Protein AF-0000000075337865 (afdb_homodimer)

Radius of gyration: 18.95 Å; Cα contacts (8 Å, |Δi|>4): 611; chains: 2; bounding box: 33×53×40 Å

Solvent-accessible surface area (backbone atoms only — not comparable to full-atom values): 12950 Å² total; per-residue (Å²): 101,78,70,32,35,34,73,47,79,78,60,43,57,44,81,44,87,61,13,30,26,43,77,82,44,80,41,76,44,15,37,32,34,49,66,38,37,38,28,42,37,63,44,66,43,55,91,60,66,47,58,76,79,52,47,67,56,71,28,39,35,77,64,37,57,32,36,32,32,10,42,4,63,47,65,59,87,77,52,68,68,49,52,51,50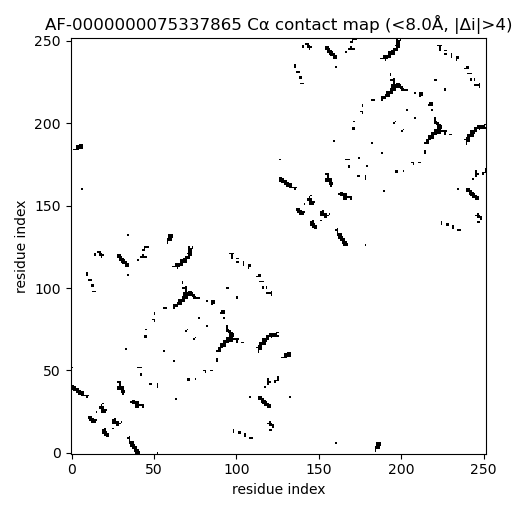,44,46,71,54,62,25,44,80,45,69,32,26,15,66,59,27,36,48,51,48,37,54,45,44,72,72,69,47,54,38,29,34,42,34,27,24,47,76,31,67,123,104,75,70,34,36,33,74,47,80,79,59,43,57,42,81,44,84,61,12,28,26,43,78,82,43,80,40,76,44,14,36,32,35,49,67,38,35,38,28,43,36,64,43,67,41,57,91,62,65,47,58,77,80,53,49,66,56,72,29,38,33,78,64,35,56,32,36,32,33,9,43,4,62,47,65,57,86,76,54,67,68,48,52,50,50,43,46,71,54,63,25,44,80,45,71,32,26,16,68,58,28,36,50,51,48,36,54,44,44,72,73,67,47,55,37,28,34,42,33,26,23,47,75,30,68,123

pLDDT: mean 92.92, std 7.3, range [50.5, 98.5]

Nearest PDB structures (foldseek):
  3cpk-assembly1_A  TM=8.724E-01  e=4.592E-10  Bordetella parapertussis 12822
  2k2e-assembly1_A  TM=7.871E-01  e=6.266E-09  Bordetella pertussis Tohama I
  2fi9-assembly1_A  TM=9.089E-01  e=1.167E-06  Bartonella henselae str. Houston-1
  2fvt-assembly1_A  TM=8.401E-01  e=2.224E-07  Rhodopseudomonas palustris
  2gm2-assembly1_A  TM=7.637E-01  e=1.253E-07  Xanthomonas campestris pv. campestris str. ATCC 33913

Secondary structure (DSSP, 8-state):
----EEE-SS--EEE-SSEEEETTEEEESEEEEETTEEEEE--SSGGG--GGGGGGGGTEESPPSEEEEE-SSS--PPPHHHHHHHHHHT-EEEEE-HHHHHHHHHHHHHTT--EEEEE--TT---/----EEE-SS--EEE-SSEEEETTEEEESEEEEETTEEEEE--SSGGG--GGGGGGGGTEESPPSEEEEE-SSS--PPPHHHHHHHHHHT-EEEEE-HHHHHHHHHHHHHTT--EEEEE--TT---

InterPro domains:
  IPR007523 NDUFAF3/Mth938 domain-containing protein [PF04430] (16-120)
  IPR007523 NDUFAF3/Mth938 domain-containing protein [PTHR21192] (14-124)
  IPR034095 NADH dehydrogenase [ubiquinone] 1 alpha subcomplex assembly factor 3 [cd05125] (17-123)
  IPR036748 MTH938-like superfamily [G3DSA:3.40.1230.10] (13-122)
  IPR036748 MTH938-like superfamily [SSF64076] (16-122)

Structure (mmCIF, N/CA/C/O backbone):
data_AF-0000000075337865-model_v1
#
loop_
_entity.id
_entity.type
_entity.pdbx_description
1 polymer 'NADH dehydrogenase'
#
loop_
_atom_site.group_PDB
_atom_site.id
_atom_site.type_symbol
_atom_site.label_atom_id
_atom_site.label_alt_id
_atom_site.label_comp_id
_atom_site.label_asym_id
_atom_site.label_entity_id
_atom_site.label_seq_id
_atom_site.pdbx_PDB_ins_code
_atom_site.Cartn_x
_atom_site.Cartn_y
_atom_site.Cartn_z
_atom_site.occupancy
_atom_site.B_iso_or_equiv
_atom_site.auth_seq_id
_atom_site.auth_comp_id
_atom_site.auth_asym_id
_atom_site.auth_atom_id
_atom_site.pdbx_PDB_model_num
ATOM 1 N N . MET A 1 1 ? -5.012 -2.439 -12.453 1 65.12 1 MET A N 1
ATOM 2 C CA . MET A 1 1 ? -5.422 -1.195 -11.812 1 65.12 1 MET A CA 1
ATOM 3 C C . MET A 1 1 ? -5.898 -1.453 -10.383 1 65.12 1 MET A C 1
ATOM 5 O O . MET A 1 1 ? -6.59 -2.439 -10.125 1 65.12 1 MET A O 1
ATOM 9 N N . ILE A 1 2 ? -5.223 -0.899 -9.391 1 75.5 2 ILE A N 1
ATOM 10 C CA . ILE A 1 2 ? -5.543 -1.156 -7.992 1 75.5 2 ILE A CA 1
ATOM 11 C C . ILE A 1 2 ? -6.828 -0.424 -7.617 1 75.5 2 ILE A C 1
ATOM 13 O O . ILE A 1 2 ? -6.953 0.783 -7.84 1 75.5 2 ILE A O 1
ATOM 17 N N . LYS A 1 3 ? -7.816 -1.218 -7.227 1 84.56 3 LYS A N 1
ATOM 18 C CA . LYS A 1 3 ? -9.109 -0.624 -6.895 1 84.56 3 LYS A CA 1
ATOM 19 C C . LYS A 1 3 ? -9.266 -0.474 -5.383 1 84.56 3 LYS A C 1
ATOM 21 O O . LYS A 1 3 ? -10.125 0.28 -4.918 1 84.56 3 LYS A O 1
ATOM 26 N N . SER A 1 4 ? -8.492 -1.199 -4.73 1 89.69 4 SER A N 1
ATOM 27 C CA . SER A 1 4 ? -8.609 -1.123 -3.279 1 89.69 4 SER A CA 1
ATOM 28 C C . SE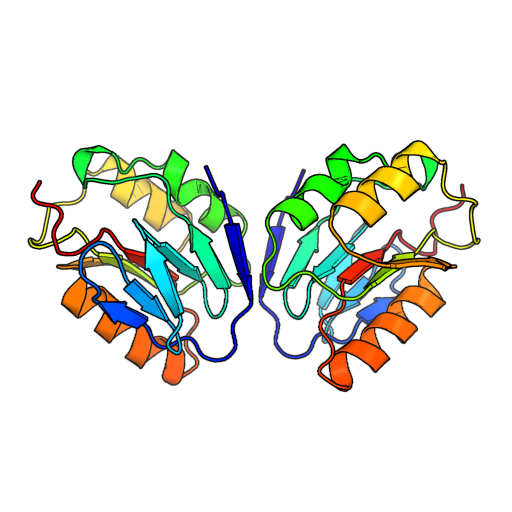R A 1 4 ? -7.305 -1.539 -2.6 1 89.69 4 SER A C 1
ATOM 30 O O . SER A 1 4 ? -6.543 -2.342 -3.145 1 89.69 4 SER A O 1
ATOM 32 N N . ILE A 1 5 ? -7.098 -0.915 -1.479 1 88.38 5 ILE A N 1
ATOM 33 C CA . ILE A 1 5 ? -5.965 -1.216 -0.607 1 88.38 5 ILE A CA 1
ATOM 34 C C . ILE A 1 5 ? -6.465 -1.499 0.808 1 88.38 5 ILE A C 1
ATOM 36 O O . ILE A 1 5 ? -7.102 -0.645 1.431 1 88.38 5 ILE A O 1
ATOM 40 N N . SER A 1 6 ? -6.176 -2.666 1.226 1 89.38 6 SER A N 1
ATOM 41 C CA . SER A 1 6 ? -6.648 -3.045 2.553 1 89.38 6 SER A CA 1
ATOM 42 C C . SER A 1 6 ? -5.484 -3.297 3.504 1 89.38 6 SER A C 1
ATOM 44 O O . SER A 1 6 ? -4.598 -4.098 3.209 1 89.38 6 SER A O 1
ATOM 46 N N . LEU A 1 7 ? -5.539 -2.555 4.527 1 84.75 7 LEU A N 1
ATOM 47 C CA . LEU A 1 7 ? -4.57 -2.752 5.602 1 84.75 7 LEU A CA 1
ATOM 48 C C . LEU A 1 7 ? -5.035 -3.84 6.562 1 84.75 7 LEU A C 1
ATOM 50 O O . LEU A 1 7 ? -6.148 -3.773 7.09 1 84.75 7 LEU A O 1
ATOM 54 N N . THR A 1 8 ? -4.238 -4.867 6.676 1 82 8 THR A N 1
ATOM 55 C CA . THR A 1 8 ? -4.605 -5.984 7.539 1 82 8 THR A CA 1
ATOM 56 C C . THR A 1 8 ? -3.447 -6.355 8.461 1 82 8 THR A C 1
ATOM 58 O O . THR A 1 8 ? -2.303 -5.961 8.227 1 82 8 THR A O 1
ATOM 61 N N . MET A 1 9 ? -3.84 -6.898 9.562 1 77.81 9 MET A N 1
ATOM 62 C CA . MET A 1 9 ? -2.84 -7.449 10.477 1 77.81 9 MET A CA 1
ATOM 63 C C . MET A 1 9 ? -2.768 -8.969 10.344 1 77.81 9 MET A C 1
ATOM 65 O O . MET A 1 9 ? -3.764 -9.664 10.562 1 77.81 9 MET A O 1
ATOM 69 N N . SER A 1 10 ? -1.688 -9.508 9.891 1 83.31 10 SER A N 1
ATOM 70 C CA . SER A 1 10 ? -1.471 -10.945 9.781 1 83.31 10 SER A CA 1
ATOM 71 C C . SER A 1 10 ? -2.537 -11.602 8.914 1 83.31 10 SER A C 1
ATOM 73 O O . SER A 1 10 ? -3.312 -12.438 9.391 1 83.31 10 SER A O 1
ATOM 75 N N . PRO A 1 11 ? -2.586 -11.219 7.664 1 91.62 11 PRO A N 1
ATOM 76 C CA . PRO A 1 11 ? -3.648 -11.75 6.809 1 91.62 11 PRO A CA 1
ATOM 77 C C . PRO A 1 11 ? -3.562 -13.266 6.641 1 91.62 11 PRO A C 1
ATOM 79 O O . PRO A 1 11 ? -2.471 -13.812 6.445 1 91.62 11 PRO A O 1
ATOM 82 N N . ARG A 1 12 ? -4.734 -13.93 6.809 1 94.25 12 ARG A N 1
ATOM 83 C CA . ARG A 1 12 ? -4.91 -15.336 6.473 1 94.25 12 ARG A CA 1
ATOM 84 C C . ARG A 1 12 ? -5.836 -15.5 5.273 1 94.25 12 ARG A C 1
ATOM 86 O O . ARG A 1 12 ? -7.02 -15.164 5.344 1 94.25 12 ARG A O 1
ATOM 93 N N . ILE A 1 13 ? -5.27 -16.047 4.234 1 96.44 13 ILE A N 1
ATOM 94 C CA . ILE A 1 13 ? -5.996 -16.094 2.971 1 96.44 13 ILE A CA 1
ATOM 95 C C . ILE A 1 13 ? -6.539 -17.5 2.742 1 96.44 13 ILE A C 1
ATOM 97 O O . ILE A 1 13 ? -5.82 -18.484 2.928 1 96.44 13 ILE A O 1
ATOM 101 N N . SER A 1 14 ? -7.766 -17.594 2.463 1 95.12 14 SER A N 1
ATOM 102 C CA . SER A 1 14 ? -8.406 -18.828 2.037 1 95.12 14 SER A CA 1
ATOM 103 C C . SER A 1 14 ? -9.25 -18.609 0.787 1 95.12 14 SER A C 1
ATOM 105 O O . SER A 1 14 ? -9.43 -17.469 0.341 1 95.12 14 SER A O 1
ATOM 107 N N . PHE A 1 15 ? -9.672 -19.688 0.245 1 91.88 15 PHE A N 1
ATOM 108 C CA . PHE A 1 15 ? -10.391 -19.625 -1.022 1 91.88 15 PHE A CA 1
ATOM 109 C C . PHE A 1 15 ? -11.883 -19.422 -0.79 1 91.88 15 PHE A C 1
ATOM 111 O O . PHE A 1 15 ? -12.445 -19.938 0.18 1 91.88 15 PHE A O 1
ATOM 118 N N . ALA A 1 16 ? -12.445 -18.672 -1.688 1 90.44 16 ALA A N 1
ATOM 119 C CA . ALA A 1 16 ? -13.891 -18.469 -1.768 1 90.44 16 ALA A CA 1
ATOM 120 C C . ALA A 1 16 ? -14.406 -18.766 -3.174 1 90.44 16 ALA A C 1
ATOM 122 O O . ALA A 1 16 ? -13.625 -19.094 -4.07 1 90.44 16 ALA A O 1
ATOM 123 N N . SER A 1 17 ? -15.664 -18.75 -3.385 1 84.62 17 SER A N 1
ATOM 124 C CA . SER A 1 17 ? -16.297 -19.141 -4.641 1 84.62 17 SER A CA 1
ATOM 125 C C . SER A 1 17 ? -15.766 -18.312 -5.805 1 84.62 17 SER A C 1
ATOM 127 O O . SER A 1 17 ? -15.484 -18.844 -6.879 1 84.62 17 SER A O 1
ATOM 129 N N . LYS A 1 18 ? -15.609 -17.094 -5.656 1 89.75 18 LYS A N 1
ATOM 130 C CA . LYS A 1 18 ? -15.234 -16.219 -6.758 1 89.75 18 LYS A CA 1
ATOM 131 C C . LYS A 1 18 ? -14.008 -15.383 -6.398 1 89.75 18 LYS A C 1
ATOM 133 O O . LYS A 1 18 ? -13.742 -14.352 -7.02 1 89.75 18 LYS A O 1
ATOM 138 N N . GLY A 1 19 ? -13.344 -15.859 -5.367 1 95 19 GLY A N 1
ATOM 139 C CA . GLY A 1 19 ? -12.203 -15.102 -4.879 1 95 19 GLY A CA 1
ATOM 140 C C . GLY A 1 19 ? -11.578 -15.695 -3.631 1 95 19 GLY A C 1
ATOM 141 O O . GLY A 1 19 ? -11.25 -16.875 -3.602 1 95 19 GLY A O 1
ATOM 142 N N . PHE A 1 20 ? -11.422 -14.789 -2.648 1 96.31 20 PHE A N 1
ATOM 143 C CA . PHE A 1 20 ? -10.711 -15.219 -1.451 1 96.31 20 PHE A CA 1
ATOM 144 C C . PHE A 1 20 ? -11.375 -14.664 -0.198 1 96.31 20 PHE A C 1
ATOM 146 O O . PHE A 1 20 ? -12.102 -13.664 -0.262 1 96.31 20 PHE A O 1
ATOM 153 N N . THR A 1 21 ? -11.203 -15.375 0.858 1 95.44 21 THR A N 1
ATOM 154 C CA . THR A 1 21 ? -11.531 -14.867 2.186 1 95.44 21 THR A CA 1
ATOM 155 C C . THR A 1 21 ? -10.266 -14.523 2.961 1 95.44 21 THR A C 1
ATOM 157 O O . THR A 1 21 ? -9.336 -15.328 3.025 1 95.44 21 THR A O 1
ATOM 160 N N . VAL A 1 22 ? -10.219 -13.289 3.477 1 94.69 22 VAL A N 1
ATOM 161 C CA . VAL A 1 22 ? -9.086 -12.859 4.285 1 94.69 22 VAL A CA 1
ATOM 162 C C . VAL A 1 22 ? -9.578 -12.414 5.664 1 94.69 22 VAL A C 1
ATOM 164 O O . VAL A 1 22 ? -10.328 -11.445 5.781 1 94.69 22 VAL A O 1
ATOM 167 N N . ASN A 1 23 ? -9.117 -13.055 6.695 1 92.69 23 ASN A N 1
ATOM 168 C CA . ASN A 1 23 ? -9.562 -12.781 8.055 1 92.69 23 ASN A CA 1
ATOM 169 C C . ASN A 1 23 ? -11.086 -12.734 8.141 1 92.69 23 ASN A C 1
ATOM 171 O O . ASN A 1 23 ? -11.648 -11.828 8.766 1 92.69 23 ASN A O 1
ATOM 175 N N . GLY A 1 24 ? -11.664 -13.516 7.348 1 89.69 24 GLY A N 1
ATOM 176 C CA . GLY A 1 24 ? -13.117 -13.648 7.398 1 89.69 24 GLY A CA 1
ATOM 177 C C . GLY A 1 24 ? -13.828 -12.719 6.438 1 89.69 24 GLY A C 1
ATOM 178 O O . GLY A 1 24 ? -15.055 -12.789 6.289 1 89.69 24 GLY A O 1
ATOM 179 N N . VAL A 1 25 ? -13.203 -11.844 5.785 1 90.81 25 VAL A N 1
ATOM 180 C CA . VAL A 1 25 ? -13.789 -10.906 4.828 1 90.81 25 VAL A CA 1
ATOM 181 C C . VAL A 1 25 ? -13.617 -11.445 3.41 1 90.81 25 VAL A C 1
ATOM 183 O O . VAL A 1 25 ? -12.523 -11.852 3.02 1 90.81 25 VAL A O 1
ATOM 186 N N . GLN A 1 26 ? -14.672 -11.391 2.65 1 93.31 26 GLN A N 1
ATOM 187 C CA . GLN A 1 26 ? -14.633 -11.922 1.293 1 93.31 26 GLN A CA 1
ATOM 188 C C . GLN A 1 26 ? -14.148 -10.867 0.302 1 93.31 26 GLN A C 1
ATOM 190 O O . GLN A 1 26 ? -14.617 -9.727 0.324 1 93.31 26 GLN A O 1
ATOM 195 N N . TYR A 1 27 ? -13.219 -11.258 -0.504 1 92.75 27 TYR A N 1
ATOM 196 C CA . TYR A 1 27 ? -12.711 -10.438 -1.601 1 92.75 27 TYR A CA 1
ATOM 197 C C . TYR A 1 27 ? -12.945 -11.125 -2.943 1 92.75 27 TYR A C 1
ATOM 199 O O . TYR A 1 27 ? -12.438 -12.219 -3.186 1 92.75 27 TYR A O 1
ATOM 207 N N . GLU A 1 28 ? -13.664 -10.43 -3.699 1 93.06 28 GLU A N 1
ATOM 208 C CA . GLU A 1 28 ? -13.922 -11 -5.02 1 93.06 28 GLU A CA 1
ATOM 209 C C . GLU A 1 28 ? -12.797 -10.664 -5.996 1 93.06 28 GLU A C 1
ATOM 211 O O . GLU A 1 28 ? -12.281 -9.547 -5.988 1 93.06 28 GLU A O 1
ATOM 216 N N . GLY A 1 29 ? -12.5 -11.688 -6.801 1 94.81 29 GLY A N 1
ATOM 217 C CA . GLY A 1 29 ? -11.523 -11.461 -7.855 1 94.81 29 GLY A CA 1
ATOM 218 C C . GLY A 1 29 ? -10.102 -11.789 -7.434 1 94.81 29 GLY A C 1
ATOM 219 O O . GLY A 1 29 ? -9.891 -12.57 -6.504 1 94.81 29 GLY A O 1
ATOM 220 N N . SER A 1 30 ? -9.125 -11.305 -8.18 1 96.62 30 SER A N 1
ATOM 221 C CA . SER A 1 30 ? -7.719 -11.586 -7.941 1 96.62 30 SER A CA 1
ATOM 222 C C . SER A 1 30 ? -7.141 -10.672 -6.867 1 96.62 30 SER A C 1
ATOM 224 O O . SER A 1 30 ? -7.633 -9.562 -6.66 1 96.62 30 SER A O 1
ATOM 226 N N . LEU A 1 31 ? -6.074 -11.133 -6.223 1 96.5 31 LEU A N 1
ATOM 227 C CA . LEU A 1 31 ? -5.512 -10.391 -5.098 1 96.5 31 LEU A CA 1
ATOM 228 C C . LEU A 1 31 ? -3.992 -10.305 -5.207 1 96.5 31 LEU A C 1
ATOM 230 O O . LEU A 1 31 ? -3.338 -11.281 -5.598 1 96.5 31 LEU A O 1
ATOM 234 N N . LEU A 1 32 ? -3.498 -9.172 -4.879 1 96.5 32 LEU A N 1
ATOM 235 C CA . LEU A 1 32 ? -2.084 -9.031 -4.551 1 96.5 32 LEU A CA 1
ATOM 236 C C . LEU A 1 32 ? -1.884 -8.93 -3.043 1 96.5 32 LEU A C 1
ATOM 238 O O . LEU A 1 32 ? -2.617 -8.211 -2.361 1 96.5 32 LEU A O 1
ATOM 242 N N . CYS A 1 33 ? -0.945 -9.641 -2.572 1 95.5 33 CYS A N 1
ATOM 243 C CA . CYS A 1 33 ? -0.58 -9.602 -1.161 1 95.5 33 CYS A CA 1
ATOM 244 C C . CYS A 1 33 ? 0.887 -9.227 -0.986 1 95.5 33 CYS A C 1
ATOM 246 O O . CYS A 1 33 ? 1.768 -9.859 -1.572 1 95.5 33 CYS A O 1
ATOM 248 N N . ILE A 1 34 ? 1.111 -8.273 -0.216 1 92.5 34 ILE A N 1
ATOM 249 C CA . ILE A 1 34 ? 2.469 -7.836 0.099 1 92.5 34 ILE A CA 1
ATOM 250 C C . ILE A 1 34 ? 2.613 -7.648 1.608 1 92.5 34 ILE A C 1
ATOM 252 O O . ILE A 1 34 ? 2.189 -6.629 2.156 1 92.5 34 ILE A O 1
ATOM 256 N N . GLY A 1 35 ? 3.203 -8.617 2.229 1 88.25 35 GLY A N 1
ATOM 257 C CA . GLY A 1 35 ? 3.139 -8.594 3.682 1 88.25 35 GLY A CA 1
ATOM 258 C C . GLY A 1 35 ? 1.72 -8.562 4.215 1 88.25 35 GLY A C 1
ATOM 259 O O . GLY A 1 35 ? 0.94 -9.492 3.98 1 88.25 35 GLY A O 1
ATOM 260 N N . ASN A 1 36 ? 1.352 -7.395 4.824 1 85.19 36 ASN A N 1
ATOM 261 C CA . ASN A 1 36 ? 0.016 -7.297 5.398 1 85.19 36 ASN A CA 1
ATOM 262 C C . ASN A 1 36 ? -0.896 -6.41 4.559 1 85.19 36 ASN A C 1
ATOM 264 O O . ASN A 1 36 ? -1.992 -6.051 4.988 1 85.19 36 ASN A O 1
ATOM 268 N N . LEU A 1 37 ? -0.406 -6.145 3.412 1 89.06 37 LEU A N 1
ATOM 269 C CA . LEU A 1 37 ? -1.146 -5.312 2.469 1 89.06 37 LEU A CA 1
ATOM 270 C C . LEU A 1 37 ? -1.883 -6.172 1.448 1 89.06 37 LEU A C 1
ATOM 272 O O . LEU A 1 37 ? -1.303 -7.098 0.876 1 89.06 37 LEU A O 1
ATOM 276 N N . LEU A 1 38 ? -3.178 -5.871 1.324 1 93.19 38 LEU A N 1
ATOM 277 C CA . LEU A 1 38 ? -3.992 -6.547 0.321 1 93.19 38 LEU A CA 1
ATOM 278 C C . LEU A 1 38 ? -4.477 -5.562 -0.738 1 93.19 38 LEU A C 1
ATOM 280 O O . LEU A 1 38 ? -5.02 -4.508 -0.407 1 93.19 38 LEU A O 1
ATOM 284 N N . LEU A 1 39 ? -4.254 -5.914 -1.996 1 94 39 LEU A N 1
ATOM 285 C CA . LEU A 1 39 ? -4.699 -5.074 -3.102 1 94 39 LEU A CA 1
ATOM 286 C C . LEU A 1 39 ? -5.578 -5.863 -4.066 1 94 39 LEU A C 1
ATOM 288 O O . LEU A 1 39 ? -5.312 -7.039 -4.336 1 94 39 LEU A O 1
ATOM 292 N N . SER A 1 40 ? -6.582 -5.223 -4.48 1 95 40 SER A N 1
ATOM 293 C CA . SER A 1 40 ? -7.277 -5.809 -5.621 1 95 40 SER A CA 1
ATOM 294 C C . SER A 1 40 ? -6.367 -5.887 -6.844 1 95 40 SER A C 1
ATOM 296 O O . SER A 1 40 ? -5.586 -4.969 -7.098 1 95 40 SER A O 1
ATOM 298 N N . TRP A 1 41 ? -6.484 -6.961 -7.52 1 95.56 41 TRP A N 1
ATOM 299 C CA . TRP A 1 41 ? -5.617 -7.203 -8.672 1 95.56 41 TRP A CA 1
ATOM 300 C C . TRP A 1 41 ? -6.434 -7.328 -9.953 1 95.56 41 TRP A C 1
ATOM 302 O O . TRP A 1 41 ? -7.508 -7.934 -9.953 1 95.56 41 TRP A O 1
ATOM 312 N N . THR A 1 42 ? -5.977 -6.812 -11.047 1 94.31 42 THR A N 1
ATOM 313 C CA . THR A 1 42 ? -6.762 -6.605 -12.258 1 94.31 42 THR A CA 1
ATOM 314 C C . THR A 1 42 ? -6.898 -7.91 -13.039 1 94.31 42 THR A C 1
ATOM 316 O O . THR A 1 42 ? -7.973 -8.211 -13.57 1 94.31 42 THR A O 1
ATOM 319 N N . PRO A 1 43 ? -5.883 -8.781 -13.164 1 95.69 43 PRO A N 1
ATOM 320 C CA . PRO A 1 43 ? -5.992 -9.984 -13.992 1 95.69 43 PRO A CA 1
ATOM 321 C C . PRO A 1 43 ? -7.043 -10.961 -13.484 1 95.69 43 PRO A C 1
ATOM 323 O O . PRO A 1 43 ? -7.176 -11.148 -12.273 1 95.69 43 PRO A O 1
ATOM 326 N N . LYS A 1 44 ? -7.742 -11.539 -14.43 1 93.06 44 LYS A N 1
ATOM 327 C CA . LYS A 1 44 ? -8.773 -12.516 -14.086 1 93.06 44 LYS A CA 1
ATOM 328 C C . LYS A 1 44 ? -8.375 -13.922 -14.539 1 93.06 44 LYS A C 1
ATOM 330 O O . LYS A 1 44 ? -8.945 -14.906 -14.07 1 93.06 44 LYS A O 1
ATOM 335 N N . LYS A 1 45 ? -7.531 -13.961 -15.508 1 94.06 45 LYS A N 1
ATOM 336 C CA . LYS A 1 45 ? -6.977 -15.219 -15.992 1 94.06 45 LYS A CA 1
ATOM 337 C C . LYS A 1 45 ? -5.469 -15.109 -16.203 1 94.06 45 LYS A C 1
ATOM 339 O O . LYS A 1 45 ? -4.926 -14.008 -16.297 1 94.06 45 LYS A O 1
ATOM 344 N N . PHE A 1 46 ? -4.852 -16.141 -16.344 1 95.44 46 PHE A N 1
ATOM 345 C CA . PHE A 1 46 ? -3.393 -16.203 -16.375 1 95.44 46 PHE A CA 1
ATOM 346 C C . PHE A 1 46 ? -2.852 -15.438 -17.578 1 95.44 46 PHE A C 1
ATOM 348 O O . PHE A 1 46 ? -1.828 -14.758 -17.484 1 95.44 46 PHE A O 1
ATOM 355 N N . SER A 1 47 ? -3.553 -15.547 -18.688 1 94.25 47 SER A N 1
ATOM 356 C CA . SER A 1 47 ? -3.094 -14.945 -19.938 1 94.25 47 SER A CA 1
ATOM 357 C C . SER A 1 47 ? -3.074 -13.422 -19.828 1 94.25 47 SER A C 1
ATOM 359 O O . SER A 1 47 ? -2.463 -12.75 -20.672 1 94.25 47 SER A O 1
ATOM 361 N N . GLU A 1 48 ? -3.711 -12.883 -18.812 1 95.25 48 GLU A N 1
ATOM 362 C CA . GLU A 1 48 ? -3.803 -11.438 -18.641 1 95.25 48 GLU A CA 1
ATOM 363 C C . GLU A 1 48 ? -2.635 -10.906 -17.812 1 95.25 48 GLU A C 1
ATOM 365 O O . GLU A 1 48 ? -2.451 -9.695 -17.688 1 95.25 48 GLU A O 1
ATOM 370 N N . ILE A 1 49 ? -1.795 -11.758 -17.297 1 96.5 49 ILE A N 1
ATOM 371 C CA . ILE A 1 49 ? -0.713 -11.328 -16.422 1 96.5 49 ILE A CA 1
ATOM 372 C C . ILE A 1 49 ? 0.458 -10.812 -17.25 1 96.5 49 ILE A C 1
ATOM 374 O O . ILE A 1 49 ? 1.016 -11.547 -18.078 1 96.5 49 ILE A O 1
ATOM 378 N N . THR A 1 50 ? 0.722 -9.57 -17.047 1 96.06 50 THR A N 1
ATOM 379 C CA . THR A 1 50 ? 1.844 -8.898 -17.688 1 96.06 50 THR A CA 1
ATOM 380 C C . THR A 1 50 ? 2.727 -8.211 -16.656 1 96.06 50 THR A C 1
ATOM 382 O O . THR A 1 50 ? 2.322 -8.031 -15.508 1 96.06 50 THR A O 1
ATOM 385 N N . PRO A 1 51 ? 3.879 -7.793 -17.047 1 96.38 51 PRO A N 1
ATOM 386 C CA . PRO A 1 51 ? 4.723 -7.035 -16.125 1 96.38 51 PRO A CA 1
ATOM 387 C C . PRO A 1 51 ? 4.031 -5.789 -15.57 1 96.38 51 PRO A C 1
ATOM 389 O O . PRO A 1 51 ? 4.215 -5.441 -14.406 1 96.38 51 PRO A O 1
ATOM 392 N N . ASN A 1 52 ? 3.193 -5.195 -16.344 1 95.12 52 ASN A N 1
ATOM 393 C CA . ASN A 1 52 ? 2.52 -3.969 -15.938 1 95.12 52 ASN A CA 1
ATOM 394 C C . ASN A 1 52 ? 1.62 -4.199 -14.727 1 95.12 52 ASN A C 1
ATOM 396 O O . ASN A 1 52 ? 1.533 -3.35 -13.836 1 95.12 52 ASN A O 1
ATOM 400 N N . CYS A 1 53 ? 1.03 -5.359 -14.695 1 94.94 53 CYS A N 1
ATOM 401 C CA . CYS A 1 53 ? 0.102 -5.598 -13.602 1 94.94 53 CYS A CA 1
ATOM 402 C C . CYS A 1 53 ? 0.852 -5.938 -12.32 1 94.94 53 CYS A C 1
ATOM 404 O O . CYS A 1 53 ? 0.25 -6.023 -11.242 1 94.94 53 CYS A O 1
ATOM 406 N N . LEU A 1 54 ? 2.189 -6.117 -12.438 1 95.81 54 LEU A N 1
ATOM 407 C CA . LEU A 1 54 ? 3.006 -6.449 -11.273 1 95.81 54 LEU A CA 1
ATOM 408 C C . LEU A 1 54 ? 4.004 -5.336 -10.984 1 95.81 54 LEU A C 1
ATOM 410 O O . LEU A 1 54 ? 4.895 -5.5 -10.141 1 95.81 54 LEU A O 1
ATOM 414 N N . SER A 1 55 ? 3.816 -4.195 -11.586 1 94.06 55 SER A N 1
ATOM 415 C CA . SER A 1 55 ? 4.801 -3.117 -11.523 1 94.06 55 SER A CA 1
ATOM 416 C C . SER A 1 55 ? 4.887 -2.52 -10.125 1 94.06 55 SER A C 1
ATOM 418 O O . SER A 1 55 ? 5.875 -1.865 -9.781 1 94.06 55 SER A O 1
ATOM 420 N N . ILE A 1 56 ? 3.855 -2.74 -9.336 1 92.62 56 ILE A N 1
ATOM 421 C CA . ILE A 1 56 ? 3.824 -2.207 -7.977 1 92.62 56 ILE A CA 1
ATOM 422 C C . ILE A 1 56 ? 5.012 -2.748 -7.184 1 92.62 56 ILE A C 1
ATOM 424 O O . ILE A 1 56 ? 5.527 -2.072 -6.289 1 92.62 56 ILE A O 1
ATOM 428 N N . PHE A 1 57 ? 5.531 -3.889 -7.531 1 94.56 57 PHE A N 1
ATOM 429 C CA . PHE A 1 57 ? 6.594 -4.539 -6.777 1 94.56 57 PHE A CA 1
ATOM 430 C C . PHE A 1 57 ? 7.918 -3.816 -6.973 1 94.56 57 PHE A C 1
ATOM 432 O O . PHE A 1 57 ? 8.867 -4.023 -6.211 1 94.56 57 PHE A O 1
ATOM 439 N N . GLN A 1 58 ? 7.941 -2.971 -7.98 1 94.38 58 GLN A N 1
ATOM 440 C CA . GLN A 1 58 ? 9.141 -2.162 -8.18 1 94.38 58 GLN A CA 1
ATOM 441 C C . GLN A 1 58 ? 9.242 -1.064 -7.121 1 94.38 58 GLN A C 1
ATOM 443 O O . GLN A 1 58 ? 10.312 -0.493 -6.914 1 94.38 58 GLN A O 1
ATOM 448 N N . LEU A 1 59 ? 8.117 -0.825 -6.441 1 91.88 59 LEU A N 1
ATOM 449 C CA . LEU A 1 59 ? 8.055 0.309 -5.527 1 91.88 59 LEU A CA 1
ATOM 450 C C . LEU A 1 59 ? 8.133 -0.158 -4.078 1 91.88 59 LEU A C 1
ATOM 452 O O . LEU A 1 59 ? 8.352 0.65 -3.172 1 91.88 59 LEU A O 1
ATOM 456 N N . VAL A 1 60 ? 8.07 -1.406 -3.836 1 93.19 60 VAL A N 1
ATOM 457 C CA . VAL A 1 60 ? 7.918 -1.942 -2.488 1 93.19 60 VAL A CA 1
ATOM 458 C C . VAL A 1 60 ? 9.297 -2.129 -1.852 1 93.19 60 VAL A C 1
ATOM 460 O O . VAL A 1 60 ? 10.203 -2.688 -2.473 1 93.19 60 VAL A O 1
ATOM 463 N N . ARG A 1 61 ? 9.336 -1.599 -0.616 1 91.06 61 ARG A N 1
ATOM 464 C CA . ARG A 1 61 ? 10.555 -1.794 0.162 1 91.06 61 ARG A CA 1
ATOM 465 C C . ARG A 1 61 ? 10.227 -2.213 1.592 1 91.06 61 ARG A C 1
ATOM 467 O O . ARG A 1 61 ? 9.297 -1.683 2.203 1 91.06 61 ARG A O 1
ATOM 474 N N . PRO A 1 62 ? 11.07 -3.123 2.207 1 90.62 62 PRO A N 1
ATOM 475 C CA . PRO A 1 62 ? 12.109 -3.902 1.53 1 90.62 62 PRO A CA 1
ATOM 476 C C . PRO A 1 62 ? 11.547 -4.82 0.449 1 90.62 62 PRO A C 1
ATOM 478 O O . PRO A 1 62 ? 10.352 -5.141 0.464 1 90.62 62 PRO A O 1
ATOM 481 N N . ILE A 1 63 ? 12.367 -5.258 -0.502 1 94.69 63 ILE A N 1
ATOM 482 C CA . ILE A 1 63 ? 11.945 -6.141 -1.585 1 94.69 63 ILE A CA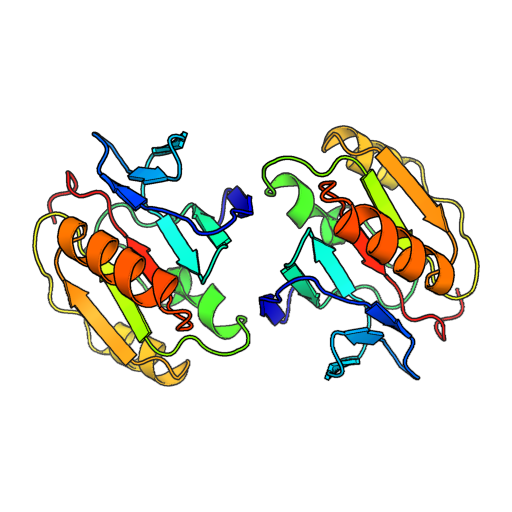 1
ATOM 483 C C . ILE A 1 63 ? 11.57 -7.508 -1.019 1 94.69 63 ILE A C 1
ATOM 485 O O . ILE A 1 63 ? 12.344 -8.109 -0.271 1 94.69 63 ILE A O 1
ATOM 489 N N . PRO A 1 64 ? 10.375 -7.977 -1.36 1 96.19 64 PRO A N 1
ATOM 490 C CA . PRO A 1 64 ? 10.039 -9.336 -0.924 1 96.19 64 PRO A CA 1
ATOM 491 C C . PRO A 1 64 ? 11.016 -10.383 -1.45 1 96.19 64 PRO A C 1
ATOM 493 O O . PRO A 1 64 ? 11.539 -10.234 -2.557 1 96.19 64 PRO A O 1
ATOM 496 N N . GLU A 1 65 ? 11.188 -11.383 -0.631 1 96.62 65 GLU A N 1
ATOM 497 C CA . GLU A 1 65 ? 12.125 -12.438 -0.997 1 96.62 65 GLU A CA 1
ATOM 498 C C . GLU A 1 65 ? 11.602 -13.266 -2.17 1 96.62 65 GLU A C 1
ATOM 500 O O . GLU A 1 65 ? 12.375 -13.68 -3.035 1 96.62 65 GLU A O 1
ATOM 505 N N . ILE A 1 66 ? 10.359 -13.406 -2.16 1 98 66 ILE A N 1
ATOM 506 C CA . ILE A 1 66 ? 9.773 -14.312 -3.145 1 98 66 ILE A CA 1
ATOM 507 C C . ILE A 1 66 ? 8.359 -13.859 -3.496 1 98 66 ILE A C 1
ATOM 509 O O . ILE A 1 66 ? 7.633 -13.359 -2.637 1 98 66 ILE A O 1
ATOM 513 N N . LEU A 1 67 ? 8.016 -13.984 -4.766 1 98.5 67 LEU A N 1
ATOM 514 C CA . LEU A 1 67 ? 6.641 -13.859 -5.234 1 98.5 67 LEU A CA 1
ATOM 515 C C . LEU A 1 67 ? 6.031 -15.227 -5.508 1 98.5 67 LEU A C 1
ATOM 517 O O . LEU A 1 67 ? 6.523 -15.969 -6.355 1 98.5 67 LEU A O 1
ATOM 521 N N . ILE A 1 68 ? 4.996 -15.555 -4.738 1 98.5 68 ILE A N 1
ATOM 522 C CA . ILE A 1 68 ? 4.215 -16.75 -5.023 1 98.5 68 ILE A CA 1
ATOM 523 C C . ILE A 1 68 ? 3.07 -16.422 -5.977 1 98.5 68 ILE A C 1
ATOM 525 O O . ILE A 1 68 ? 2.154 -15.672 -5.613 1 98.5 68 ILE A O 1
ATOM 529 N N . LEU A 1 69 ? 3.15 -16.938 -7.168 1 98.31 69 LEU A N 1
ATOM 530 C CA . LEU A 1 69 ? 2.135 -16.672 -8.18 1 98.31 69 LEU A CA 1
ATOM 531 C C . LEU A 1 69 ? 1.117 -17.812 -8.234 1 98.31 69 LEU A C 1
ATOM 533 O O . LEU A 1 69 ? 1.465 -18.938 -8.57 1 98.31 69 LEU A O 1
ATOM 537 N N . GLY A 1 70 ? -0.099 -17.453 -7.832 1 97.81 70 GLY A N 1
ATOM 538 C CA . GLY A 1 70 ? -1.209 -18.391 -7.965 1 97.81 70 GLY A CA 1
ATOM 539 C C . GLY A 1 70 ? -1.865 -18.344 -9.328 1 97.81 70 GLY A C 1
ATOM 540 O O . GLY A 1 70 ? -2.664 -17.453 -9.617 1 97.81 70 GLY A O 1
ATOM 541 N N . CYS A 1 71 ? -1.778 -19.359 -10.07 1 96.94 71 CYS A N 1
ATOM 542 C CA . CYS A 1 71 ? -2.125 -19.344 -11.492 1 96.94 71 CYS A CA 1
ATOM 543 C C . CYS A 1 71 ? -3.588 -19.719 -11.695 1 96.94 71 CYS A C 1
ATOM 545 O O . CYS A 1 71 ? -4.066 -19.75 -12.836 1 96.94 71 CYS A O 1
ATOM 547 N N . GLY A 1 72 ? -4.297 -19.875 -10.672 1 94.88 72 GLY A N 1
ATOM 548 C CA . GLY A 1 72 ? -5.648 -20.406 -10.75 1 94.88 72 GLY A CA 1
ATOM 549 C C . GLY A 1 72 ? -5.727 -21.875 -10.383 1 94.88 72 GLY A C 1
ATOM 550 O O . GLY A 1 72 ? -5.113 -22.312 -9.406 1 94.88 72 GLY A O 1
ATOM 551 N N . ARG A 1 73 ? -6.516 -22.641 -11.078 1 93.38 73 ARG A N 1
ATOM 552 C CA . ARG A 1 73 ? -6.746 -24.047 -10.773 1 93.38 73 ARG A CA 1
ATOM 553 C C . ARG A 1 73 ? -5.543 -24.891 -11.164 1 93.38 73 ARG A C 1
ATOM 555 O O . ARG A 1 73 ? -5.223 -25.875 -10.492 1 93.38 73 ARG A O 1
ATOM 562 N N . TYR A 1 74 ? -4.836 -24.422 -12.203 1 92.38 74 TYR A N 1
ATOM 563 C CA . TYR A 1 74 ? -3.729 -25.203 -12.734 1 92.38 74 TYR A CA 1
ATOM 564 C C . TYR A 1 74 ? -2.451 -24.375 -12.789 1 92.38 74 TYR A C 1
ATOM 566 O O . TYR A 1 74 ? -2.506 -23.156 -12.953 1 92.38 74 TYR A O 1
ATOM 574 N N . ILE A 1 75 ? -1.401 -25.094 -12.68 1 94.88 75 ILE A N 1
ATOM 575 C CA . ILE A 1 75 ? -0.101 -24.453 -12.828 1 94.88 75 ILE A CA 1
ATOM 576 C C . ILE A 1 75 ? 0.137 -24.109 -14.297 1 94.88 75 ILE A C 1
ATOM 578 O O . ILE A 1 75 ? -0.165 -24.906 -15.188 1 94.88 75 ILE A O 1
ATOM 582 N N . GLU A 1 76 ? 0.604 -22.922 -14.477 1 93.75 76 GLU A N 1
ATOM 583 C CA . GLU A 1 76 ? 0.929 -22.484 -15.828 1 93.75 76 GLU A CA 1
ATOM 584 C C . GLU A 1 76 ? 2.389 -22.047 -15.938 1 93.75 76 GLU A C 1
ATOM 586 O O . GLU A 1 76 ? 2.943 -21.484 -14.984 1 93.75 76 GLU A O 1
ATOM 591 N N . PRO A 1 77 ? 2.902 -22.359 -17.125 1 95.5 77 PRO A N 1
ATOM 592 C CA . PRO A 1 77 ? 4.27 -21.859 -17.328 1 95.5 77 PRO A CA 1
ATOM 593 C C . PRO A 1 77 ? 4.332 -20.344 -17.469 1 95.5 77 PRO A C 1
ATOM 595 O O . PRO A 1 77 ? 3.564 -19.75 -18.234 1 95.5 77 PRO A O 1
ATOM 598 N N . VAL A 1 78 ? 5.246 -19.766 -16.766 1 96.75 78 VAL A N 1
ATOM 599 C CA . VAL A 1 78 ? 5.426 -18.328 -16.828 1 96.75 78 VAL A CA 1
ATOM 600 C C . VAL A 1 78 ? 6.305 -17.953 -18.016 1 96.75 78 VAL A C 1
ATOM 602 O O . VAL A 1 78 ? 7.363 -18.562 -18.219 1 96.75 78 VAL A O 1
ATOM 605 N N . ASN A 1 79 ? 5.863 -17 -18.812 1 95.62 79 ASN A N 1
ATOM 606 C CA . ASN A 1 79 ? 6.645 -16.625 -19.984 1 95.62 79 ASN A CA 1
ATOM 607 C C . ASN A 1 79 ? 7.949 -15.93 -19.594 1 95.62 79 ASN A C 1
ATOM 609 O O . ASN A 1 79 ? 8.055 -15.375 -18.5 1 95.62 79 ASN A O 1
ATOM 613 N N . PRO A 1 80 ? 8.891 -15.961 -20.453 1 96.88 80 PRO A N 1
ATOM 614 C CA . PRO A 1 80 ? 10.219 -15.43 -20.141 1 96.88 80 PRO A CA 1
ATOM 615 C C . PRO A 1 80 ? 10.195 -13.938 -19.797 1 96.88 80 PRO A C 1
ATOM 617 O O . PRO A 1 80 ? 10.961 -13.484 -18.938 1 96.88 80 PRO A O 1
ATOM 620 N N . GLU A 1 81 ? 9.398 -13.234 -20.438 1 97.25 81 GLU A N 1
ATOM 621 C CA . GLU A 1 81 ? 9.312 -11.797 -20.188 1 97.25 81 GLU A CA 1
ATOM 622 C C . GLU A 1 81 ? 8.891 -11.516 -18.75 1 97.25 81 GLU A C 1
ATOM 624 O O . GLU A 1 81 ? 9.508 -10.695 -18.062 1 97.25 81 GLU A O 1
ATOM 629 N N . LEU A 1 82 ? 7.902 -12.203 -18.359 1 97.38 82 LEU A N 1
ATOM 630 C CA . LEU A 1 82 ? 7.406 -12.039 -17 1 97.38 82 LEU A CA 1
ATOM 631 C C . LEU A 1 82 ? 8.438 -12.508 -15.984 1 97.38 82 LEU A C 1
ATOM 633 O O . LEU A 1 82 ? 8.656 -11.852 -14.969 1 97.38 82 LEU A O 1
ATOM 637 N N . ARG A 1 83 ? 9.078 -13.586 -16.25 1 97.75 83 ARG A N 1
ATOM 638 C CA . ARG A 1 83 ? 10.117 -14.109 -15.359 1 97.75 83 ARG A CA 1
ATOM 639 C C . ARG A 1 83 ? 11.258 -13.117 -15.211 1 97.75 83 ARG A C 1
ATOM 641 O O . ARG A 1 83 ? 11.742 -12.883 -14.094 1 97.75 83 ARG A O 1
ATOM 648 N N . GLN A 1 84 ? 11.664 -12.625 -16.281 1 97.75 84 GLN A N 1
ATOM 649 C CA . GLN A 1 84 ? 12.75 -11.648 -16.266 1 97.75 84 GLN A CA 1
ATOM 650 C C . GLN A 1 84 ? 12.359 -10.398 -15.477 1 97.75 84 GLN A C 1
ATOM 652 O O . GLN A 1 84 ? 13.18 -9.859 -14.727 1 97.75 84 GLN A O 1
ATOM 657 N N . PHE A 1 85 ? 11.172 -9.961 -15.695 1 98.12 85 PHE A N 1
ATOM 658 C CA . PHE A 1 85 ? 10.68 -8.797 -14.969 1 98.12 85 PHE A CA 1
ATOM 659 C C . PHE A 1 85 ? 10.727 -9.039 -13.461 1 98.12 85 PHE A C 1
ATOM 661 O O . PHE A 1 85 ? 11.266 -8.211 -12.711 1 98.12 85 PHE A O 1
ATOM 668 N N . ILE A 1 86 ? 10.227 -10.172 -13.023 1 97.88 86 ILE A N 1
ATOM 669 C CA . ILE A 1 86 ? 10.172 -10.484 -11.594 1 97.88 86 ILE A CA 1
ATOM 670 C C . ILE A 1 86 ? 11.594 -10.562 -11.039 1 97.88 86 ILE A C 1
ATOM 672 O O . ILE A 1 86 ? 11.875 -10.023 -9.961 1 97.88 86 ILE A O 1
ATOM 676 N N . ARG A 1 87 ? 12.445 -11.156 -11.758 1 96.81 87 ARG A N 1
ATOM 677 C CA . ARG A 1 87 ? 13.844 -11.25 -11.352 1 96.81 87 ARG A CA 1
ATOM 678 C C . ARG A 1 87 ? 14.461 -9.859 -11.211 1 96.81 87 ARG A C 1
ATOM 680 O O . ARG A 1 87 ? 15.25 -9.617 -10.289 1 96.81 87 ARG A O 1
ATOM 687 N N . SER A 1 88 ? 14.07 -8.984 -12.062 1 97.31 88 SER A N 1
ATOM 688 C CA . SER A 1 88 ? 14.633 -7.637 -12.07 1 97.31 88 SER A CA 1
ATOM 689 C C . SER A 1 88 ? 14.195 -6.852 -10.836 1 97.31 88 SER A C 1
ATOM 691 O O . SER A 1 88 ? 14.836 -5.875 -10.453 1 97.31 88 SER A O 1
ATOM 693 N N . THR A 1 89 ? 13.109 -7.25 -10.312 1 95.81 89 THR A N 1
ATOM 694 C CA . THR A 1 89 ? 12.664 -6.605 -9.078 1 95.81 89 THR A CA 1
ATOM 695 C C . THR A 1 89 ? 13.492 -7.074 -7.891 1 95.81 89 THR A C 1
ATOM 697 O O . THR A 1 89 ? 13.469 -6.453 -6.828 1 95.81 89 THR A O 1
ATOM 700 N N . GLY A 1 90 ? 14.125 -8.234 -8.07 1 97.19 90 GLY A N 1
ATOM 701 C CA . GLY A 1 90 ? 14.906 -8.828 -6.996 1 97.19 90 GLY A CA 1
ATOM 702 C C . GLY A 1 90 ? 14.211 -9.984 -6.312 1 97.19 90 GLY A C 1
ATOM 703 O O . GLY A 1 90 ? 14.75 -10.578 -5.379 1 97.19 90 GLY A O 1
ATOM 704 N N . MET A 1 91 ? 13.086 -10.352 -6.789 1 98 91 MET A N 1
ATOM 705 C CA . MET A 1 91 ? 12.32 -11.422 -6.156 1 98 91 MET A CA 1
ATOM 706 C C . MET A 1 91 ? 12.562 -12.75 -6.855 1 98 91 MET A C 1
ATOM 708 O O . MET A 1 91 ? 12.75 -12.789 -8.07 1 98 91 MET A O 1
ATOM 712 N N . LYS A 1 92 ? 12.555 -13.82 -6.039 1 98.06 92 LYS A N 1
ATOM 713 C CA . LYS A 1 92 ? 12.359 -15.148 -6.613 1 98.06 92 LYS A CA 1
ATOM 714 C C . LYS A 1 92 ? 10.906 -15.344 -7.047 1 98.06 92 LYS A C 1
ATOM 716 O O . LYS A 1 92 ? 10.023 -14.594 -6.645 1 98.06 92 LYS A O 1
ATOM 721 N N . LEU A 1 93 ? 10.766 -16.328 -7.957 1 98.25 93 LEU A N 1
ATOM 722 C CA . LEU A 1 93 ? 9.414 -16.594 -8.445 1 98.25 93 LEU A CA 1
ATOM 723 C C . LEU A 1 93 ? 9.055 -18.062 -8.281 1 98.25 93 LEU A C 1
ATOM 725 O O . LEU A 1 93 ? 9.836 -18.938 -8.656 1 98.25 93 LEU A O 1
ATOM 729 N N . GLU A 1 94 ? 7.934 -18.297 -7.668 1 97.75 94 GLU A N 1
ATOM 730 C CA . GLU A 1 94 ? 7.309 -19.625 -7.629 1 97.75 94 GLU A CA 1
ATOM 731 C C . GLU A 1 94 ? 5.879 -19.562 -8.156 1 97.75 94 GLU A C 1
ATOM 733 O O . GLU A 1 94 ? 5.016 -18.906 -7.574 1 97.75 94 GLU A O 1
ATOM 738 N N . ALA A 1 95 ? 5.676 -20.266 -9.266 1 98 95 ALA A N 1
ATOM 739 C CA . ALA A 1 95 ? 4.34 -20.297 -9.859 1 98 95 ALA A CA 1
ATOM 740 C C . ALA A 1 95 ? 3.666 -21.641 -9.602 1 98 95 ALA A C 1
ATOM 742 O O . ALA A 1 95 ? 4.188 -22.688 -9.992 1 98 95 ALA A O 1
ATOM 743 N N . ILE A 1 96 ? 2.514 -21.641 -8.969 1 97.62 96 ILE A N 1
ATOM 744 C CA . ILE A 1 96 ? 1.778 -22.844 -8.633 1 97.62 96 ILE A CA 1
ATOM 745 C C . ILE A 1 96 ? 0.277 -22.578 -8.672 1 97.62 96 ILE A C 1
ATOM 747 O O . ILE A 1 96 ? -0.152 -21.5 -9.117 1 97.62 96 ILE A O 1
AT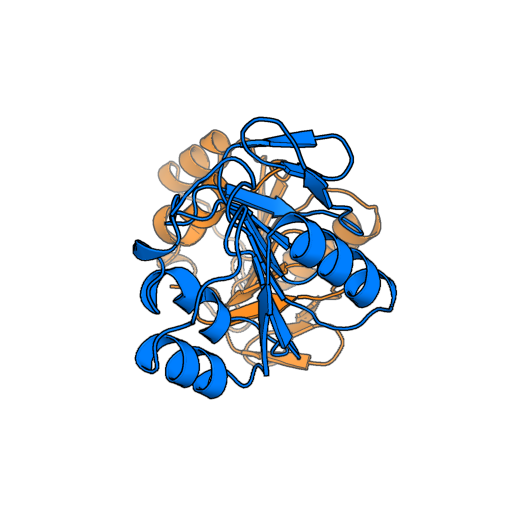OM 751 N N . ASP A 1 97 ? -0.578 -23.531 -8.312 1 96.38 97 ASP A N 1
ATOM 752 C CA . ASP A 1 97 ? -2.018 -23.297 -8.273 1 96.38 97 ASP A CA 1
ATOM 753 C C . ASP A 1 97 ? -2.389 -22.359 -7.125 1 96.38 97 ASP A C 1
ATOM 755 O O . ASP A 1 97 ? -1.705 -22.328 -6.098 1 96.38 97 ASP A O 1
ATOM 759 N N . SER A 1 98 ? -3.426 -21.641 -7.203 1 96.88 98 SER A N 1
ATOM 760 C CA . SER A 1 98 ? -3.766 -20.547 -6.289 1 96.88 98 SER A CA 1
ATOM 761 C C . SER A 1 98 ? -4.031 -21.078 -4.883 1 96.88 98 SER A C 1
ATOM 763 O O . SER A 1 98 ? -3.729 -20.406 -3.895 1 96.88 98 SER A O 1
ATOM 765 N N . ARG A 1 99 ? -4.598 -22.266 -4.824 1 95.12 99 ARG A N 1
ATOM 766 C CA . ARG A 1 99 ? -4.875 -22.812 -3.502 1 95.12 99 ARG A CA 1
ATOM 767 C C . ARG A 1 99 ? -3.584 -23.016 -2.717 1 95.12 99 ARG A C 1
ATOM 769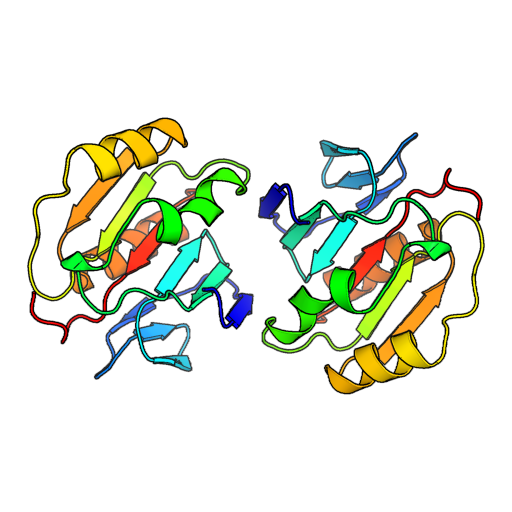 O O . ARG A 1 99 ? -3.467 -22.578 -1.572 1 95.12 99 ARG A O 1
ATOM 776 N N . ASN A 1 100 ? -2.678 -23.609 -3.35 1 96.81 100 ASN A N 1
ATOM 777 C CA . ASN A 1 100 ? -1.387 -23.859 -2.715 1 96.81 100 ASN A CA 1
ATOM 778 C C . ASN A 1 100 ? -0.595 -22.562 -2.545 1 96.81 100 ASN A C 1
ATOM 780 O O . ASN A 1 100 ? 0.147 -22.406 -1.574 1 96.81 100 ASN A O 1
ATOM 784 N N . ALA A 1 101 ? -0.748 -21.688 -3.486 1 97.5 101 ALA A N 1
ATOM 785 C CA . ALA A 1 101 ? -0.081 -20.391 -3.396 1 97.5 101 ALA A CA 1
ATOM 786 C C . ALA A 1 101 ? -0.533 -19.625 -2.156 1 97.5 101 ALA A C 1
ATOM 788 O O . ALA A 1 101 ? 0.294 -19.094 -1.415 1 97.5 101 ALA A O 1
ATOM 789 N N . ALA A 1 102 ? -1.835 -19.641 -1.926 1 97.06 102 ALA A N 1
ATOM 790 C CA . ALA A 1 102 ? -2.381 -18.969 -0.745 1 97.06 102 ALA A CA 1
ATOM 791 C C . ALA A 1 102 ? -1.844 -19.594 0.537 1 97.06 102 ALA A C 1
ATOM 793 O O . ALA A 1 102 ? -1.438 -18.891 1.461 1 97.06 102 ALA A O 1
ATOM 794 N N . SER A 1 103 ? -1.789 -20.875 0.515 1 96.81 103 SER A N 1
ATOM 795 C CA . SER A 1 103 ? -1.28 -21.594 1.673 1 96.81 103 SER A CA 1
ATOM 796 C C . SER A 1 103 ? 0.19 -21.281 1.925 1 96.81 103 SER A C 1
ATOM 798 O O . SER A 1 103 ? 0.591 -21.031 3.064 1 96.81 103 SER A O 1
ATOM 800 N N . THR A 1 104 ? 0.919 -21.344 0.87 1 97.19 104 THR A N 1
ATOM 801 C CA . THR A 1 104 ? 2.344 -21.047 0.971 1 97.19 104 THR A CA 1
ATOM 802 C C . THR A 1 104 ? 2.568 -19.625 1.476 1 97.19 104 THR A C 1
ATOM 804 O O . THR A 1 104 ? 3.402 -19.391 2.354 1 97.19 104 THR A O 1
ATOM 807 N N . TYR A 1 105 ? 1.83 -18.703 0.958 1 97.31 105 TYR A N 1
ATOM 808 C CA . TYR A 1 105 ? 1.897 -17.312 1.428 1 97.31 105 TYR A CA 1
ATOM 809 C C . TYR A 1 105 ? 1.605 -17.234 2.922 1 97.31 105 TYR A C 1
ATOM 811 O O . TYR A 1 105 ? 2.346 -16.594 3.67 1 97.31 105 TYR A O 1
ATOM 819 N N . ASN A 1 106 ? 0.526 -17.906 3.348 1 96.88 106 ASN A N 1
ATOM 820 C CA . ASN A 1 106 ? 0.148 -17.906 4.758 1 96.88 106 ASN A CA 1
ATOM 821 C C . ASN A 1 106 ? 1.295 -18.359 5.648 1 96.88 106 ASN A C 1
ATOM 823 O O . ASN A 1 106 ? 1.613 -17.719 6.648 1 96.88 106 ASN A O 1
ATOM 827 N N . ILE A 1 107 ? 1.886 -19.406 5.281 1 96.56 107 ILE A N 1
ATOM 828 C CA . ILE A 1 107 ? 2.93 -20.031 6.074 1 96.56 107 ILE A CA 1
ATOM 829 C C . ILE A 1 107 ? 4.145 -19.109 6.164 1 96.56 107 ILE A C 1
ATOM 831 O O . ILE A 1 107 ? 4.637 -18.828 7.258 1 96.56 107 ILE A O 1
ATOM 835 N N . LEU A 1 108 ? 4.656 -18.641 5.055 1 95.88 108 LEU A N 1
ATOM 836 C CA . LEU A 1 108 ? 5.855 -17.812 5.012 1 95.88 108 LEU A CA 1
ATOM 837 C C . LEU A 1 108 ? 5.625 -16.484 5.727 1 95.88 108 LEU A C 1
ATOM 839 O O . LEU A 1 108 ? 6.508 -16 6.438 1 95.88 108 LEU A O 1
ATOM 843 N N . ASN A 1 109 ? 4.441 -15.93 5.496 1 94.06 109 ASN A N 1
ATOM 844 C CA . ASN A 1 109 ? 4.109 -14.672 6.156 1 94.06 109 ASN A CA 1
ATOM 845 C C . ASN A 1 109 ? 4.07 -14.828 7.672 1 94.06 109 ASN A C 1
ATOM 847 O O . ASN A 1 109 ? 4.531 -13.953 8.406 1 94.06 109 ASN A O 1
ATOM 851 N N . GLU A 1 110 ? 3.537 -15.844 8.141 1 92.25 110 GLU A N 1
ATOM 852 C CA . GLU A 1 110 ? 3.463 -16.125 9.57 1 92.25 110 GLU A CA 1
ATOM 853 C C . GLU A 1 110 ? 4.855 -16.297 10.18 1 92.25 110 GLU A C 1
ATOM 855 O O . GLU A 1 110 ? 5.078 -15.945 11.336 1 92.25 110 GLU A O 1
ATOM 860 N N . GLU A 1 111 ? 5.727 -16.734 9.406 1 93.31 111 GLU A N 1
ATOM 861 C CA . GLU A 1 111 ? 7.105 -16.922 9.852 1 93.31 111 GLU A CA 1
ATOM 862 C C . GLU A 1 111 ? 7.84 -15.586 9.938 1 93.31 111 GLU A C 1
ATOM 864 O O . GLU A 1 111 ? 8.969 -15.523 10.43 1 93.31 111 GLU A O 1
ATOM 869 N N . GLY A 1 112 ? 7.258 -14.578 9.422 1 88.94 112 GLY A N 1
ATOM 870 C CA . GLY A 1 112 ? 7.848 -13.25 9.484 1 88.94 112 GLY A CA 1
ATOM 871 C C . GLY A 1 112 ? 8.719 -12.922 8.281 1 88.94 112 GLY A C 1
ATOM 872 O O . GLY A 1 112 ? 9.43 -11.914 8.281 1 88.94 112 GLY A O 1
ATOM 873 N N . ARG A 1 113 ? 8.688 -13.805 7.305 1 92.19 113 ARG A N 1
ATOM 874 C CA . ARG A 1 113 ? 9.414 -13.523 6.074 1 92.19 113 ARG A CA 1
ATOM 875 C C . ARG A 1 113 ? 8.688 -12.477 5.23 1 92.19 113 ARG A C 1
ATOM 877 O O . ARG A 1 113 ? 7.457 -12.398 5.273 1 92.19 113 ARG A O 1
ATOM 884 N N . ILE A 1 114 ? 9.438 -11.68 4.477 1 91.44 114 ILE A N 1
ATOM 885 C CA . ILE A 1 114 ? 8.812 -10.734 3.562 1 91.44 114 ILE A CA 1
ATOM 886 C C . ILE A 1 114 ? 8.438 -11.438 2.26 1 91.44 114 ILE A C 1
ATOM 888 O O . ILE A 1 114 ? 9.297 -11.703 1.419 1 91.44 114 ILE A O 1
ATOM 892 N N . VAL A 1 115 ? 7.188 -11.695 2.166 1 96.12 115 VAL A N 1
ATOM 893 C CA . VAL A 1 115 ? 6.699 -12.492 1.045 1 96.12 115 VAL A CA 1
ATOM 894 C C . VAL A 1 115 ? 5.598 -11.734 0.311 1 96.12 115 VAL A C 1
ATOM 896 O O . VAL A 1 115 ? 4.879 -10.93 0.916 1 96.12 115 VAL A O 1
ATOM 899 N N . ALA A 1 116 ? 5.516 -11.938 -1.019 1 97.38 116 ALA A N 1
ATOM 900 C CA . ALA A 1 116 ? 4.438 -11.406 -1.849 1 97.38 116 ALA A CA 1
ATOM 901 C C . ALA A 1 116 ? 3.68 -12.531 -2.547 1 97.38 116 ALA A C 1
ATOM 903 O O . ALA A 1 116 ? 4.246 -13.594 -2.816 1 97.38 116 ALA A O 1
ATOM 904 N N . ALA A 1 117 ? 2.449 -12.273 -2.807 1 98 117 ALA A N 1
ATOM 905 C CA . ALA A 1 117 ? 1.645 -13.227 -3.572 1 98 117 ALA A CA 1
ATOM 906 C C . ALA A 1 117 ? 0.761 -12.5 -4.586 1 98 117 ALA A C 1
ATOM 908 O O . ALA A 1 117 ? 0.282 -11.398 -4.324 1 98 117 ALA A O 1
ATOM 909 N N . ALA A 1 118 ? 0.62 -13.023 -5.711 1 98.12 118 ALA A N 1
ATOM 910 C CA . ALA A 1 118 ? -0.355 -12.656 -6.734 1 98.12 118 ALA A CA 1
ATOM 911 C C . ALA A 1 118 ? -1.272 -13.828 -7.062 1 98.12 118 ALA A C 1
ATOM 913 O O . ALA A 1 118 ? -0.831 -14.828 -7.637 1 98.12 118 ALA A O 1
ATOM 914 N N . LEU A 1 119 ? -2.559 -13.688 -6.742 1 97.69 119 LEU A N 1
ATOM 915 C CA . LEU A 1 119 ? -3.42 -14.867 -6.695 1 97.69 119 LEU A CA 1
ATOM 916 C C . LEU A 1 119 ? -4.613 -14.703 -7.629 1 97.69 119 LEU A C 1
ATOM 918 O O . LEU A 1 119 ? -5.449 -13.82 -7.426 1 97.69 119 LEU A O 1
ATOM 922 N N . LEU A 1 120 ? -4.711 -15.531 -8.633 1 97.12 120 LEU A N 1
ATOM 923 C CA . LEU A 1 120 ? -5.93 -15.664 -9.422 1 97.12 120 LEU A CA 1
ATOM 924 C C . LEU A 1 120 ? -6.945 -16.547 -8.703 1 97.12 120 LEU A C 1
ATOM 926 O O . LEU A 1 120 ? -6.574 -17.484 -8 1 97.12 120 LEU A O 1
ATOM 930 N N . PRO A 1 121 ? -8.234 -16.188 -8.859 1 95.19 121 PRO A N 1
ATOM 931 C CA . PRO A 1 121 ? -9.211 -17.078 -8.234 1 95.19 121 PRO A CA 1
ATOM 932 C C . PRO A 1 121 ? -9.094 -18.516 -8.742 1 95.19 121 PRO A C 1
ATOM 934 O O . PRO A 1 121 ? -8.766 -18.734 -9.906 1 95.19 121 PRO A O 1
ATOM 937 N N . TYR A 1 122 ? -9.305 -19.453 -7.836 1 87 122 TYR A N 1
ATOM 938 C CA . TYR A 1 122 ? -9.133 -20.875 -8.133 1 87 122 TYR A CA 1
ATOM 939 C C . TYR A 1 122 ? -10.125 -21.328 -9.195 1 87 122 TYR A C 1
ATOM 941 O O . TYR A 1 122 ? -9.82 -22.219 -10 1 87 122 TYR A O 1
ATOM 949 N N . GLY A 1 123 ? -11.328 -20.75 -9.211 1 80.19 123 GLY A N 1
ATOM 950 C CA . GLY A 1 123 ? -12.328 -21.141 -10.195 1 80.19 123 GLY A CA 1
ATOM 951 C C . GLY A 1 123 ? -11.992 -20.703 -11.602 1 80.19 123 GLY A C 1
ATOM 952 O O . GLY A 1 123 ? -12.695 -21.047 -12.555 1 80.19 123 GLY A O 1
ATOM 953 N N . VAL A 1 124 ? -10.969 -19.938 -11.758 1 67.62 124 VAL A N 1
ATOM 954 C CA . VAL A 1 124 ? -10.625 -19.391 -13.07 1 67.62 124 VAL A CA 1
ATOM 955 C C . VAL A 1 124 ? -9.773 -20.406 -13.844 1 67.62 124 VAL A C 1
ATOM 957 O O . VAL A 1 124 ? -8.867 -21.016 -13.281 1 67.62 124 VAL A O 1
ATOM 960 N N . SER A 1 125 ? -10.508 -21.031 -14.789 1 60.41 125 SER A N 1
ATOM 961 C CA . SER A 1 125 ? -9.773 -21.891 -15.719 1 60.41 125 SER A CA 1
ATOM 962 C C . SER A 1 125 ? -9.086 -21.062 -16.797 1 60.41 125 SER A C 1
ATOM 964 O O . SER A 1 125 ? -9.547 -19.969 -17.141 1 60.41 125 SER A O 1
ATOM 966 N N . SER A 1 126 ? -7.715 -21.438 -17.188 1 50.84 126 SER A N 1
ATOM 967 C CA . SER A 1 126 ? -6.969 -20.797 -18.266 1 50.84 126 SER A CA 1
ATOM 968 C C . SER A 1 126 ? -7.844 -20.594 -19.5 1 50.84 126 SER A C 1
ATOM 970 O O . SER A 1 126 ? -8.773 -21.359 -19.75 1 50.84 126 SER A O 1
ATOM 972 N N . MET B 1 1 ? 2.854 11.367 -7.203 1 64.94 1 MET B N 1
ATOM 973 C CA . MET B 1 1 ? 3.332 10.117 -7.789 1 64.94 1 MET B CA 1
ATOM 974 C C . MET B 1 1 ? 4.098 9.289 -6.762 1 64.94 1 MET B C 1
ATOM 976 O O . MET B 1 1 ? 4.891 9.836 -5.988 1 64.94 1 MET B O 1
ATOM 980 N N . ILE B 1 2 ? 3.592 8.125 -6.402 1 75.31 2 ILE B N 1
ATOM 981 C CA . ILE B 1 2 ? 4.199 7.293 -5.363 1 75.31 2 ILE B CA 1
ATOM 982 C C . ILE B 1 2 ? 5.461 6.633 -5.906 1 75.31 2 ILE B C 1
ATOM 984 O O . ILE B 1 2 ? 5.43 5.988 -6.961 1 75.31 2 ILE B O 1
ATOM 988 N N . LYS B 1 3 ? 6.574 6.961 -5.266 1 84.25 3 LYS B N 1
ATOM 989 C CA . LYS B 1 3 ? 7.848 6.43 -5.738 1 84.25 3 LYS B CA 1
ATOM 990 C C . LYS B 1 3 ? 8.289 5.23 -4.902 1 84.25 3 LYS B C 1
ATOM 992 O O . LYS B 1 3 ? 9.148 4.461 -5.324 1 84.25 3 LYS B O 1
ATOM 997 N N . SER B 1 4 ? 7.707 5.16 -3.803 1 89.5 4 SER B N 1
ATOM 998 C CA . SER B 1 4 ? 8.094 4.047 -2.943 1 89.5 4 SER B CA 1
ATOM 999 C C . SER B 1 4 ? 6.996 3.707 -1.944 1 89.5 4 SER B C 1
ATOM 1001 O O . SER B 1 4 ? 6.215 4.578 -1.556 1 89.5 4 SER B O 1
ATOM 1003 N N . ILE B 1 5 ? 6.965 2.434 -1.646 1 88.19 5 ILE B N 1
ATOM 1004 C CA . ILE B 1 5 ? 6.055 1.891 -0.642 1 88.19 5 ILE B CA 1
ATOM 1005 C C . ILE B 1 5 ? 6.844 1.078 0.382 1 88.19 5 ILE B C 1
ATOM 1007 O O . ILE B 1 5 ? 7.516 0.105 0.029 1 88.19 5 ILE B O 1
ATOM 1011 N N . SER B 1 6 ? 6.746 1.543 1.568 1 89.2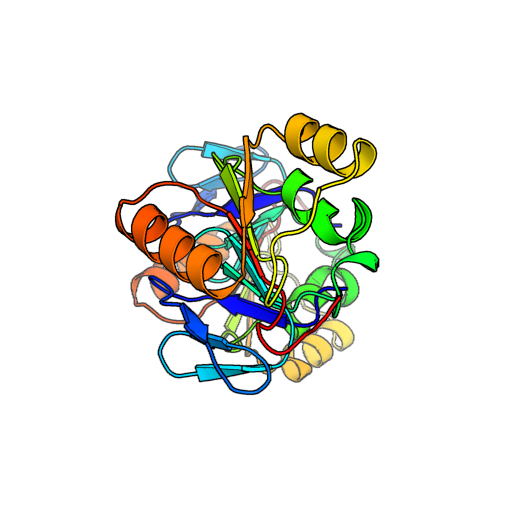5 6 SER B N 1
ATOM 1012 C CA . SER B 1 6 ? 7.5 0.856 2.613 1 89.25 6 SER B CA 1
ATOM 1013 C C . SER B 1 6 ? 6.566 0.225 3.641 1 89.25 6 SER B C 1
ATOM 1015 O O . SER B 1 6 ? 5.703 0.902 4.203 1 89.25 6 SER B O 1
ATOM 1017 N N . LEU B 1 7 ? 6.75 -1.031 3.76 1 84.56 7 LEU B N 1
ATOM 1018 C CA . LEU B 1 7 ? 6.02 -1.77 4.785 1 84.56 7 LEU B CA 1
ATOM 1019 C C . LEU B 1 7 ? 6.766 -1.729 6.117 1 84.56 7 LEU B C 1
ATOM 1021 O O . LEU B 1 7 ? 7.949 -2.07 6.18 1 84.56 7 LEU B O 1
ATOM 1025 N N . THR B 1 8 ? 6.105 -1.185 7.113 1 81.5 8 THR B N 1
ATOM 1026 C CA . THR B 1 8 ? 6.73 -1.061 8.422 1 81.5 8 THR B CA 1
ATOM 1027 C C . THR B 1 8 ? 5.801 -1.576 9.516 1 81.5 8 THR B C 1
ATOM 1029 O O . THR B 1 8 ? 4.602 -1.746 9.289 1 81.5 8 THR B O 1
ATOM 1032 N N . MET B 1 9 ? 6.434 -2.014 10.547 1 77.81 9 MET B N 1
ATOM 1033 C CA . MET B 1 9 ? 5.668 -2.389 11.734 1 77.81 9 MET B CA 1
ATOM 1034 C C . MET B 1 9 ? 5.719 -1.282 12.781 1 77.81 9 MET B C 1
ATOM 1036 O O . MET B 1 9 ? 6.797 -0.89 13.227 1 77.81 9 MET B O 1
ATOM 1040 N N . SER B 1 10 ? 4.621 -0.688 13.094 1 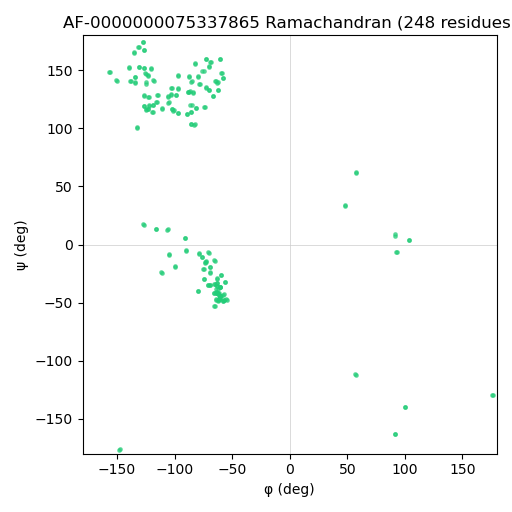83.5 10 SER B N 1
ATOM 1041 C CA . SER B 1 10 ? 4.523 0.336 14.133 1 83.5 10 SER B CA 1
ATOM 1042 C C . SER B 1 10 ? 5.457 1.507 13.844 1 83.5 10 SER B C 1
ATOM 1044 O O . SER B 1 10 ? 6.383 1.774 14.609 1 83.5 10 SER B O 1
ATOM 1046 N N . PRO B 1 11 ? 5.238 2.176 12.742 1 91.69 11 PRO B N 1
ATOM 1047 C CA . PRO B 1 11 ? 6.16 3.256 12.383 1 91.69 11 PRO B CA 1
ATOM 1048 C C . PRO B 1 11 ? 6.176 4.387 13.414 1 91.69 11 PRO B C 1
ATOM 1050 O O . PRO B 1 11 ? 5.121 4.797 13.898 1 91.69 11 PRO B O 1
ATOM 1053 N N . ARG B 1 12 ? 7.406 4.797 13.781 1 94.19 12 ARG B N 1
ATOM 1054 C CA . ARG B 1 12 ? 7.637 5.996 14.578 1 94.19 12 ARG B CA 1
ATOM 1055 C C . ARG B 1 12 ? 8.32 7.078 13.75 1 94.19 12 ARG B C 1
ATOM 1057 O O . ARG B 1 12 ? 9.469 6.902 13.312 1 94.19 12 ARG B O 1
ATOM 1064 N N . ILE B 1 13 ? 7.625 8.164 13.586 1 96.44 13 ILE B N 1
ATOM 1065 C CA . ILE B 1 13 ? 8.086 9.195 12.664 1 96.44 13 ILE B CA 1
ATOM 1066 C C . ILE B 1 13 ? 8.703 10.344 13.453 1 96.44 13 ILE B C 1
ATOM 1068 O O . ILE B 1 13 ? 8.133 10.805 14.445 1 96.44 13 ILE B O 1
ATOM 1072 N N . SER B 1 14 ? 9.852 10.727 13.086 1 95.12 14 SER B N 1
ATOM 1073 C CA . SER B 1 14 ? 10.508 11.922 13.602 1 95.12 14 SER B CA 1
ATOM 1074 C C . SER B 1 14 ? 11.07 12.773 12.469 1 95.12 14 SER B C 1
ATOM 1076 O O . SER B 1 14 ? 11.055 12.359 11.305 1 95.12 14 SER B O 1
ATOM 1078 N N . PHE B 1 15 ? 11.469 13.93 12.844 1 91.88 15 PHE B N 1
ATOM 1079 C CA . PHE B 1 15 ? 11.914 14.883 11.836 1 91.88 15 PHE B CA 1
ATOM 1080 C C . PHE B 1 15 ? 13.406 14.703 11.539 1 91.88 15 PHE B C 1
ATOM 1082 O O . PHE B 1 15 ? 14.188 14.383 12.438 1 91.88 15 PHE B O 1
ATOM 1089 N N . ALA B 1 16 ? 13.703 14.914 10.289 1 90.44 16 ALA B N 1
ATOM 1090 C CA . ALA B 1 16 ? 15.078 14.969 9.805 1 90.44 16 ALA B CA 1
ATOM 1091 C C . ALA B 1 16 ? 15.328 16.25 9.016 1 90.44 16 ALA B C 1
ATOM 1093 O O . ALA B 1 16 ? 14.43 17.078 8.844 1 90.44 16 ALA B O 1
ATOM 1094 N N . SER B 1 17 ? 16.516 16.5 8.617 1 84.5 17 SER B N 1
ATOM 1095 C CA . SER B 1 17 ? 16.922 17.75 7.977 1 84.5 17 SER B CA 1
ATOM 1096 C C . SER B 1 17 ? 16.094 18.016 6.719 1 84.5 17 SER B C 1
ATOM 1098 O O . SER B 1 17 ? 15.664 19.141 6.484 1 84.5 17 SER B O 1
ATOM 1100 N N . LYS B 1 18 ? 15.875 17.062 5.945 1 89.88 18 LYS B N 1
ATOM 1101 C CA . LYS B 1 18 ? 15.211 17.266 4.66 1 89.88 18 LYS B CA 1
ATOM 1102 C C . LYS B 1 18 ? 14.008 16.344 4.52 1 89.88 18 LYS B C 1
ATOM 1104 O O . LYS B 1 18 ? 13.539 16.078 3.408 1 89.88 18 LYS B O 1
ATOM 1109 N N . GLY B 1 19 ? 13.609 15.828 5.664 1 95 19 GLY B N 1
ATOM 1110 C CA . GLY B 1 19 ? 12.523 14.859 5.641 1 95 19 GLY B CA 1
ATOM 1111 C C . GLY B 1 19 ? 12.211 14.281 7.004 1 95 19 GLY B C 1
ATOM 1112 O O . GLY B 1 19 ? 12 15.023 7.965 1 95 19 GLY B O 1
ATOM 1113 N N . PHE B 1 20 ? 12.172 12.953 7 1 96.31 20 PHE B N 1
ATOM 1114 C CA . PHE B 1 20 ? 11.742 12.289 8.227 1 96.31 20 PHE B CA 1
ATOM 1115 C C . PHE B 1 20 ? 12.586 11.047 8.492 1 96.31 20 PHE B C 1
ATOM 1117 O O . PHE B 1 20 ? 13.195 10.492 7.574 1 96.31 20 PHE B O 1
ATOM 1124 N N . THR B 1 21 ? 12.695 10.727 9.742 1 95.44 21 THR B N 1
ATOM 1125 C CA . THR B 1 21 ? 13.227 9.43 10.156 1 95.44 21 THR B CA 1
ATOM 1126 C C . THR B 1 21 ? 12.109 8.516 10.656 1 95.44 21 THR B C 1
ATOM 1128 O O . THR B 1 21 ? 11.273 8.93 11.469 1 95.44 21 THR B O 1
ATOM 1131 N N . VAL B 1 22 ? 12.055 7.309 10.086 1 94.75 22 VAL B N 1
ATOM 1132 C CA . VAL B 1 22 ? 11.07 6.324 10.516 1 94.75 22 VAL B CA 1
ATOM 1133 C C . VAL B 1 22 ? 11.773 5.055 10.984 1 94.75 22 VAL B C 1
ATOM 1135 O O . VAL B 1 22 ? 12.445 4.383 10.195 1 94.75 22 VAL B O 1
ATOM 1138 N N . ASN B 1 23 ? 11.586 4.695 12.211 1 92.81 23 ASN B N 1
ATOM 1139 C CA . ASN B 1 23 ? 12.266 3.549 12.805 1 92.81 23 ASN B CA 1
ATOM 1140 C C . ASN B 1 23 ? 13.766 3.58 12.516 1 92.81 23 ASN B C 1
ATOM 1142 O O . ASN B 1 23 ? 14.352 2.562 12.148 1 92.81 23 ASN B O 1
ATOM 1146 N N . GLY B 1 24 ? 14.242 4.746 12.477 1 89.81 24 GLY B N 1
ATOM 1147 C CA . GLY B 1 24 ? 15.68 4.922 12.32 1 89.81 24 GLY B CA 1
ATOM 1148 C C . GLY B 1 24 ? 16.109 5.066 10.875 1 89.81 24 GLY B C 1
ATOM 1149 O O . GLY B 1 24 ? 17.281 5.336 10.586 1 89.81 24 GLY B O 1
ATOM 1150 N N . VAL B 1 25 ? 15.289 4.91 9.938 1 91 25 VAL B N 1
ATOM 1151 C CA . VAL B 1 25 ? 15.594 5.035 8.516 1 91 25 VAL B CA 1
ATOM 1152 C C . VAL B 1 25 ? 15.203 6.43 8.031 1 91 25 VAL B C 1
ATOM 1154 O O . VAL B 1 25 ? 14.094 6.902 8.289 1 91 25 VAL B O 1
ATOM 1157 N N . GLN B 1 26 ? 16.062 7.035 7.281 1 93.38 26 GLN B N 1
ATOM 1158 C CA . GLN B 1 26 ? 15.82 8.391 6.809 1 93.38 26 GLN B CA 1
ATOM 1159 C C . GLN B 1 26 ? 15.055 8.375 5.484 1 93.38 26 GLN B C 1
ATOM 1161 O O . GLN B 1 26 ? 15.414 7.637 4.562 1 93.38 26 GLN B O 1
ATOM 1166 N N . TYR B 1 27 ? 14.031 9.148 5.426 1 92.88 27 TYR B N 1
ATOM 1167 C CA . TYR B 1 27 ? 13.25 9.375 4.219 1 92.88 27 TYR B CA 1
ATOM 1168 C C . TYR B 1 27 ? 13.281 10.844 3.812 1 92.88 27 TYR B C 1
ATOM 1170 O O . TYR B 1 27 ? 12.844 11.711 4.57 1 92.88 27 TYR B O 1
ATOM 1178 N N . GLU B 1 28 ? 13.758 11.008 2.672 1 93.06 28 GLU B N 1
ATOM 1179 C CA . GLU B 1 28 ? 13.812 12.383 2.193 1 93.06 28 GLU B CA 1
ATOM 1180 C C . GLU B 1 28 ? 12.5 12.789 1.533 1 93.06 28 GLU B C 1
ATOM 1182 O O . GLU B 1 28 ? 11.891 12 0.808 1 93.06 28 GLU B O 1
ATOM 1187 N N . GLY B 1 29 ? 12.141 14.039 1.834 1 94.81 29 GLY B N 1
ATOM 1188 C CA . GLY B 1 29 ? 10.961 14.586 1.179 1 94.81 29 GLY B CA 1
ATOM 1189 C C . GLY B 1 29 ? 9.68 14.367 1.968 1 94.81 29 GLY B C 1
ATOM 1190 O O . GLY B 1 29 ? 9.727 14.18 3.186 1 94.81 29 GLY B O 1
ATOM 1191 N N . SER B 1 30 ? 8.547 14.516 1.317 1 96.62 30 SER B N 1
ATOM 1192 C CA . SER B 1 30 ? 7.234 14.414 1.954 1 96.62 30 SER B CA 1
ATOM 1193 C C . SER B 1 30 ? 6.801 12.953 2.08 1 96.62 30 SER B C 1
ATOM 1195 O O . SER B 1 30 ? 7.223 12.102 1.296 1 96.62 30 SER B O 1
ATOM 1197 N N . LEU B 1 31 ? 5.926 12.695 3.053 1 96.5 31 LEU B N 1
ATOM 1198 C CA . LEU B 1 31 ? 5.535 11.32 3.346 1 96.5 31 LEU B CA 1
ATOM 1199 C C . LEU B 1 31 ? 4.023 11.211 3.514 1 96.5 31 LEU B C 1
ATOM 1201 O O . LEU B 1 31 ? 3.393 12.086 4.113 1 96.5 31 LEU B O 1
ATOM 1205 N N . LEU B 1 32 ? 3.506 10.164 2.965 1 96.5 32 LEU B N 1
ATOM 1206 C CA . LEU B 1 32 ? 2.178 9.695 3.348 1 96.5 32 LEU B CA 1
ATOM 1207 C C . LEU B 1 32 ? 2.27 8.5 4.289 1 96.5 32 LEU B C 1
ATOM 1209 O O . LEU B 1 32 ? 3.057 7.582 4.051 1 96.5 32 LEU B O 1
ATOM 1213 N N . CYS B 1 33 ? 1.508 8.539 5.309 1 95.56 33 CYS B N 1
ATOM 1214 C CA . CYS B 1 33 ? 1.426 7.438 6.262 1 95.56 33 CYS B CA 1
ATOM 1215 C C . CYS B 1 33 ? -0.007 6.934 6.387 1 95.56 33 CYS B C 1
ATOM 1217 O O . CYS B 1 33 ? -0.923 7.715 6.652 1 95.56 33 CYS B O 1
ATOM 1219 N N . ILE B 1 34 ? -0.157 5.703 6.219 1 92.44 34 ILE B N 1
ATOM 1220 C CA . ILE B 1 34 ? -1.459 5.062 6.367 1 92.44 34 ILE B CA 1
ATOM 1221 C C . ILE B 1 34 ? -1.321 3.807 7.227 1 92.44 34 ILE B C 1
ATOM 1223 O O . ILE B 1 34 ? -0.896 2.758 6.738 1 92.44 34 ILE B O 1
ATOM 1227 N N . GLY B 1 35 ? -1.682 3.943 8.453 1 88.12 35 GLY B N 1
ATOM 1228 C CA . GLY B 1 35 ? -1.339 2.852 9.352 1 88.12 35 GLY B CA 1
ATOM 1229 C C . GLY B 1 35 ? 0.149 2.557 9.391 1 88.12 35 GLY B C 1
ATOM 1230 O O . GLY B 1 35 ? 0.948 3.416 9.766 1 88.12 35 GLY B O 1
ATOM 1231 N N . ASN B 1 36 ? 0.517 1.355 8.859 1 84.75 36 ASN B N 1
ATOM 1232 C CA . ASN B 1 36 ? 1.925 0.974 8.891 1 84.75 36 ASN B CA 1
ATOM 1233 C C . ASN B 1 36 ? 2.568 1.09 7.508 1 84.75 36 ASN B C 1
ATOM 1235 O O . ASN B 1 36 ? 3.686 0.616 7.301 1 84.75 36 ASN B O 1
ATOM 1239 N N . LEU B 1 37 ? 1.849 1.729 6.68 1 89.12 37 LEU B N 1
ATOM 1240 C CA . LEU B 1 37 ? 2.311 1.941 5.309 1 89.12 37 LEU B CA 1
ATOM 1241 C C . LEU B 1 37 ? 2.906 3.336 5.148 1 89.12 37 LEU B C 1
ATOM 1243 O O . LEU B 1 37 ? 2.311 4.324 5.582 1 89.12 37 LEU B O 1
ATOM 1247 N N . LEU B 1 38 ? 4.109 3.344 4.59 1 93.12 38 LEU B N 1
ATOM 1248 C CA . LEU B 1 38 ? 4.77 4.609 4.281 1 93.12 38 LEU B CA 1
ATOM 1249 C C . LEU B 1 38 ? 4.949 4.777 2.777 1 93.12 38 LEU B C 1
ATOM 1251 O O . LEU B 1 38 ? 5.449 3.873 2.104 1 93.12 38 LEU B O 1
ATOM 1255 N N . LEU B 1 39 ? 4.52 5.922 2.271 1 94.12 39 LEU B N 1
ATOM 1256 C CA . LEU B 1 39 ? 4.668 6.219 0.851 1 94.12 39 LEU B CA 1
ATOM 1257 C C . LEU B 1 39 ? 5.41 7.535 0.646 1 94.12 39 LEU B C 1
ATOM 1259 O O . LEU B 1 39 ? 5.203 8.492 1.396 1 94.12 39 LEU B O 1
ATOM 1263 N N . SER B 1 40 ? 6.238 7.508 -0.301 1 94.94 40 SER B N 1
ATOM 1264 C CA . SER B 1 40 ? 6.746 8.805 -0.736 1 94.94 40 SER B CA 1
ATOM 1265 C C . SER B 1 40 ? 5.629 9.68 -1.285 1 94.94 40 SER B C 1
ATOM 1267 O O . SER B 1 40 ? 4.73 9.195 -1.974 1 94.94 40 SER B O 1
ATOM 1269 N N . TRP B 1 41 ? 5.703 10.914 -0.936 1 95.62 41 TRP B N 1
ATOM 1270 C CA . TRP B 1 41 ? 4.652 11.844 -1.322 1 95.62 41 TRP B CA 1
ATOM 1271 C C . TRP B 1 41 ? 5.207 12.953 -2.217 1 95.62 41 TRP B C 1
ATOM 1273 O O . TRP B 1 41 ? 6.312 13.445 -1.985 1 95.62 41 TRP B O 1
ATOM 1283 N N . THR B 1 42 ? 4.508 13.375 -3.215 1 94.31 42 THR B N 1
ATOM 1284 C CA . THR B 1 42 ? 5.016 14.195 -4.305 1 94.31 42 THR B CA 1
ATOM 1285 C C . THR B 1 42 ? 5.117 15.656 -3.875 1 94.31 42 THR B C 1
ATOM 1287 O O . THR B 1 42 ? 6.094 16.344 -4.203 1 94.31 42 THR B O 1
ATOM 1290 N N . PRO B 1 43 ? 4.168 16.234 -3.107 1 95.69 43 PRO B N 1
ATOM 1291 C CA . PRO B 1 43 ? 4.223 17.656 -2.787 1 95.69 43 PRO B CA 1
ATOM 1292 C C . PRO B 1 43 ? 5.434 18.031 -1.939 1 95.69 43 PRO B C 1
ATOM 1294 O O . PRO B 1 43 ? 5.82 17.281 -1.041 1 95.69 43 PRO B O 1
ATOM 1297 N N . LYS B 1 44 ? 5.988 19.188 -2.268 1 93.12 44 LYS B N 1
ATOM 1298 C CA . LYS B 1 44 ? 7.148 19.672 -1.529 1 93.12 44 LYS B CA 1
ATOM 1299 C C . LYS B 1 44 ? 6.793 20.906 -0.698 1 93.12 44 LYS B C 1
ATOM 1301 O O . LYS B 1 44 ? 7.523 21.281 0.224 1 93.12 44 LYS B O 1
ATOM 1306 N N . LYS B 1 45 ? 5.785 21.578 -1.126 1 94.06 45 LYS B N 1
ATOM 1307 C CA . LYS B 1 45 ? 5.254 22.734 -0.398 1 94.06 45 LYS B CA 1
ATOM 1308 C C . LYS B 1 45 ? 3.732 22.688 -0.32 1 94.06 45 LYS B C 1
ATOM 1310 O O . LYS B 1 45 ? 3.09 21.969 -1.093 1 94.06 45 LYS B O 1
ATOM 1315 N N . PHE B 1 46 ? 3.184 23.406 0.483 1 95.5 46 PHE B N 1
ATOM 1316 C CA . PHE B 1 46 ? 1.758 23.344 0.788 1 95.5 46 PHE B CA 1
ATOM 1317 C C . PHE B 1 46 ? 0.926 23.672 -0.447 1 95.5 46 PHE B C 1
ATOM 1319 O O . PHE B 1 46 ? -0.112 23.047 -0.685 1 95.5 46 PHE B O 1
ATOM 1326 N N . SER B 1 47 ? 1.406 24.625 -1.224 1 94.25 47 SER B N 1
ATOM 1327 C CA . SER B 1 47 ? 0.659 25.094 -2.383 1 94.25 47 SER B CA 1
ATOM 1328 C C . SER B 1 47 ? 0.528 24.016 -3.443 1 94.25 47 SER B C 1
ATOM 1330 O O . SER B 1 47 ? -0.291 24.125 -4.355 1 94.25 47 SER B O 1
ATOM 1332 N N . GLU B 1 48 ? 1.298 22.953 -3.305 1 95.25 48 GLU B N 1
ATOM 1333 C CA . GLU B 1 48 ? 1.292 21.859 -4.281 1 95.25 48 GLU B CA 1
ATOM 1334 C C . GLU B 1 48 ? 0.269 20.797 -3.912 1 95.25 48 GLU B C 1
ATOM 1336 O O . GLU B 1 48 ? 0.008 19.875 -4.695 1 95.25 48 GLU B O 1
ATOM 1341 N N . ILE B 1 49 ? -0.37 20.906 -2.787 1 96.5 49 ILE B N 1
ATOM 1342 C CA . ILE B 1 49 ? -1.292 19.875 -2.328 1 96.5 49 ILE B CA 1
ATOM 1343 C C . ILE B 1 49 ? -2.643 20.047 -3.02 1 96.5 49 ILE B C 1
ATOM 1345 O O . ILE B 1 49 ? -3.285 21.094 -2.893 1 96.5 49 ILE B O 1
ATOM 1349 N N . THR B 1 50 ? -2.967 19.047 -3.756 1 96.06 50 THR B N 1
ATOM 1350 C CA . THR B 1 50 ? -4.246 18.984 -4.449 1 96.06 50 THR B CA 1
ATOM 1351 C C . THR B 1 50 ? -4.969 17.672 -4.121 1 96.06 50 THR B C 1
ATOM 1353 O O . THR B 1 50 ? -4.363 16.75 -3.584 1 96.06 50 THR B O 1
ATOM 1356 N N . PRO B 1 51 ? -6.203 17.578 -4.449 1 96.31 51 PRO B N 1
ATOM 1357 C CA . PRO B 1 51 ? -6.914 16.312 -4.246 1 96.31 51 PRO B CA 1
ATOM 1358 C C . PRO B 1 51 ? -6.238 15.141 -4.945 1 96.31 51 PRO B C 1
ATOM 1360 O O . PRO B 1 51 ? -6.223 14.023 -4.41 1 96.31 51 PRO B O 1
ATOM 1363 N N . ASN B 1 52 ? -5.621 15.398 -6.035 1 95.06 52 ASN B N 1
ATOM 1364 C CA . ASN B 1 52 ? -4.988 14.336 -6.809 1 95.06 52 ASN B CA 1
ATOM 1365 C C . ASN B 1 52 ? -3.854 13.672 -6.031 1 95.06 52 ASN B C 1
ATOM 1367 O O . ASN B 1 52 ? -3.668 12.461 -6.102 1 95.06 52 ASN B O 1
ATOM 1371 N N . CYS B 1 53 ? -3.176 14.477 -5.266 1 94.88 53 CYS B N 1
ATOM 1372 C CA . CYS B 1 53 ? -2.033 13.914 -4.559 1 94.88 53 CYS B CA 1
ATOM 1373 C C . CYS B 1 53 ? -2.486 13.125 -3.336 1 94.88 53 CYS B C 1
ATOM 1375 O O . CYS B 1 53 ? -1.681 12.438 -2.699 1 94.88 53 CYS B O 1
ATOM 1377 N N . LEU B 1 54 ? -3.799 13.219 -3.031 1 95.75 54 LEU B N 1
ATOM 1378 C CA . LEU B 1 54 ? -4.34 12.508 -1.879 1 95.75 54 LEU B CA 1
ATOM 1379 C C . LEU B 1 54 ? -5.355 11.453 -2.316 1 95.75 54 LEU B C 1
ATOM 1381 O O . LEU B 1 54 ? -6.047 10.867 -1.481 1 95.75 54 LEU B O 1
ATOM 1385 N N . SER B 1 55 ? -5.391 11.156 -3.586 1 94.06 55 SER B N 1
ATOM 1386 C CA . SER B 1 55 ? -6.438 10.305 -4.152 1 94.06 55 SER B CA 1
ATOM 1387 C C . SER B 1 55 ? -6.297 8.867 -3.678 1 94.06 55 SER B C 1
ATOM 1389 O O . SER B 1 55 ? -7.254 8.086 -3.748 1 94.06 55 SER B O 1
ATOM 1391 N N . ILE B 1 56 ? -5.121 8.516 -3.207 1 92.56 56 ILE B N 1
ATOM 1392 C CA . ILE B 1 56 ? -4.871 7.16 -2.734 1 92.56 56 ILE B CA 1
ATOM 1393 C C . ILE B 1 56 ? -5.824 6.828 -1.59 1 92.56 56 ILE B C 1
ATOM 1395 O O . ILE B 1 56 ? -6.215 5.672 -1.414 1 92.56 56 ILE B O 1
ATOM 1399 N N . PHE B 1 57 ? -6.297 7.801 -0.868 1 94.56 57 PHE B N 1
ATOM 1400 C CA . PHE B 1 57 ? -7.129 7.582 0.309 1 94.56 57 PHE B CA 1
ATOM 1401 C C . PHE B 1 57 ? -8.523 7.125 -0.093 1 94.56 57 PHE B C 1
ATOM 1403 O O . PHE B 1 57 ? -9.281 6.613 0.736 1 94.56 57 PHE B O 1
ATOM 1410 N N . GLN B 1 58 ? -8.812 7.301 -1.367 1 94.38 58 GLN B N 1
ATOM 1411 C CA . GLN B 1 58 ? -10.094 6.797 -1.857 1 94.38 58 GLN B CA 1
ATOM 1412 C C . GLN B 1 58 ? -10.086 5.277 -1.969 1 94.38 58 GLN B C 1
ATOM 1414 O O . GLN B 1 58 ? -11.141 4.648 -2.051 1 94.38 58 GLN B O 1
ATOM 1419 N N . LEU B 1 59 ? -8.883 4.715 -1.927 1 91.94 59 LEU B N 1
ATOM 1420 C CA . LEU B 1 59 ? -8.742 3.289 -2.188 1 91.94 59 LEU B CA 1
ATOM 1421 C C . LEU B 1 59 ? -8.492 2.521 -0.893 1 91.94 59 LEU B C 1
ATOM 1423 O O . LEU B 1 59 ? -8.602 1.294 -0.864 1 91.94 59 LEU B O 1
ATOM 1427 N N . VAL B 1 60 ? -8.258 3.184 0.166 1 93.25 60 VAL B N 1
ATOM 1428 C CA . VAL B 1 60 ? -7.801 2.561 1.402 1 93.25 60 VAL B CA 1
ATOM 1429 C C . VAL B 1 60 ? -9 2.094 2.223 1 93.25 60 VAL B C 1
ATOM 1431 O O . VAL B 1 60 ? -9.961 2.846 2.41 1 93.25 60 VAL B O 1
ATOM 1434 N N . ARG B 1 61 ? -8.852 0.836 2.65 1 91.12 61 ARG B N 1
ATOM 1435 C CA . ARG B 1 61 ? -9.867 0.285 3.539 1 91.12 61 ARG B CA 1
ATOM 1436 C C . ARG B 1 61 ? -9.234 -0.458 4.707 1 91.12 61 ARG B C 1
ATOM 1438 O O . ARG B 1 61 ? -8.242 -1.174 4.531 1 91.12 61 ARG B O 1
ATOM 1445 N N . PRO B 1 62 ? -9.852 -0.387 5.93 1 90.69 62 PRO B N 1
ATOM 1446 C CA . PRO B 1 62 ? -10.93 0.541 6.27 1 90.69 62 PRO B CA 1
ATOM 1447 C C . PRO B 1 62 ? -10.516 2.004 6.137 1 90.69 62 PRO B C 1
ATOM 1449 O O . PRO B 1 62 ? -9.32 2.314 6.137 1 90.69 62 PRO B O 1
ATOM 1452 N N . ILE B 1 63 ? -11.469 2.914 6.012 1 94.69 63 ILE B N 1
ATOM 1453 C CA . ILE B 1 63 ? -11.195 4.344 5.883 1 94.69 63 ILE B CA 1
ATOM 1454 C C . ILE B 1 63 ? -10.594 4.871 7.184 1 94.69 63 ILE B C 1
ATOM 1456 O O . ILE B 1 63 ? -11.148 4.66 8.266 1 94.69 63 ILE B O 1
ATOM 1460 N N . PRO B 1 64 ? -9.453 5.547 7.078 1 96.19 64 PRO B N 1
ATOM 1461 C CA . PRO B 1 64 ? -8.922 6.16 8.297 1 96.19 64 PRO B CA 1
ATOM 1462 C C . PRO B 1 64 ? -9.891 7.164 8.922 1 96.19 64 PRO B C 1
ATOM 1464 O O . PRO B 1 64 ? -10.633 7.84 8.203 1 96.19 64 PRO B O 1
ATOM 1467 N N . GLU B 1 65 ? -9.812 7.219 10.219 1 96.69 65 GLU B N 1
ATOM 1468 C CA . GLU B 1 65 ? -10.711 8.109 10.945 1 96.69 65 GLU B CA 1
ATOM 1469 C C . GLU B 1 65 ? -10.359 9.57 10.695 1 96.69 65 GLU B C 1
ATOM 1471 O O . GLU B 1 65 ? -11.242 10.422 10.594 1 96.69 65 GLU B O 1
ATOM 1476 N N . ILE B 1 66 ? -9.125 9.773 10.57 1 98 66 ILE B N 1
ATOM 1477 C CA . ILE B 1 66 ? -8.664 11.156 10.492 1 98 66 ILE B CA 1
ATOM 1478 C C . ILE B 1 66 ? -7.398 11.234 9.648 1 98 66 ILE B C 1
ATOM 1480 O O . ILE B 1 66 ? -6.559 10.328 9.688 1 98 66 ILE B O 1
ATOM 1484 N N . LEU B 1 67 ? -7.293 12.281 8.844 1 98.5 67 LEU B N 1
ATOM 1485 C CA . LEU B 1 67 ? -6.051 12.664 8.188 1 98.5 67 LEU B CA 1
ATOM 1486 C C . LEU B 1 67 ? -5.391 13.836 8.898 1 98.5 67 LEU B C 1
ATOM 1488 O O . LEU B 1 67 ? -5.973 14.922 9 1 98.5 67 LEU B O 1
ATOM 1492 N N . ILE B 1 68 ? -4.195 13.594 9.445 1 98.5 68 ILE B N 1
ATOM 1493 C CA . ILE B 1 68 ? -3.383 14.672 9.992 1 98.5 68 ILE B CA 1
ATOM 1494 C C . ILE B 1 68 ? -2.484 15.25 8.898 1 98.5 68 ILE B C 1
ATOM 1496 O O . ILE B 1 68 ? -1.588 14.562 8.398 1 98.5 68 ILE B O 1
ATOM 1500 N N . LEU B 1 69 ? -2.75 16.453 8.539 1 98.31 69 LEU B N 1
ATOM 1501 C CA . LEU B 1 69 ? -1.979 17.125 7.492 1 98.31 69 LEU B CA 1
ATOM 1502 C C . LEU B 1 69 ? -0.897 18.016 8.102 1 98.31 69 LEU B C 1
ATOM 1504 O O . LEU B 1 69 ? -1.202 18.984 8.789 1 98.31 69 LEU B O 1
ATOM 1508 N N . GLY B 1 70 ? 0.344 17.594 7.855 1 97.75 70 GLY B N 1
ATOM 1509 C CA . GLY B 1 70 ? 1.484 18.406 8.242 1 97.75 70 GLY B CA 1
ATOM 1510 C C . GLY B 1 70 ? 1.853 19.438 7.195 1 97.75 70 GLY B C 1
ATOM 1511 O O . GLY B 1 70 ? 2.494 19.125 6.195 1 97.75 70 GLY B O 1
ATOM 1512 N N . CYS B 1 71 ? 1.705 20.656 7.492 1 96.94 71 CYS B N 1
ATOM 1513 C CA . CYS B 1 71 ? 1.765 21.734 6.5 1 96.94 71 CYS B CA 1
ATOM 1514 C C . CYS B 1 71 ? 3.186 22.266 6.355 1 96.94 71 CYS B C 1
ATOM 1516 O O . CYS B 1 71 ? 3.436 23.172 5.562 1 96.94 71 CYS B O 1
ATOM 1518 N N . GLY B 1 72 ? 4.102 21.672 6.98 1 94.88 72 GLY B N 1
ATOM 1519 C CA . GLY B 1 72 ? 5.449 22.203 7.066 1 94.88 72 GLY B CA 1
ATOM 1520 C C . GLY B 1 72 ? 5.73 22.906 8.375 1 94.88 72 GLY B C 1
ATOM 1521 O O . GLY B 1 72 ? 5.363 22.422 9.445 1 94.88 72 GLY B O 1
ATOM 1522 N N . ARG B 1 73 ? 6.434 24 8.336 1 93.38 73 ARG B N 1
ATOM 1523 C CA . ARG B 1 73 ? 6.84 24.734 9.531 1 93.38 73 ARG B CA 1
ATOM 1524 C C . ARG B 1 73 ? 5.664 25.484 10.141 1 93.38 73 ARG B C 1
ATOM 1526 O O . ARG B 1 73 ? 5.566 25.609 11.367 1 93.38 73 ARG B O 1
ATOM 1533 N N . TYR B 1 74 ? 4.723 25.875 9.25 1 92.19 74 TYR B N 1
ATOM 1534 C CA . TYR B 1 74 ? 3.605 26.688 9.703 1 92.19 74 TYR B CA 1
ATOM 1535 C C . TYR B 1 74 ? 2.273 26.062 9.305 1 92.19 74 TYR B C 1
ATOM 1537 O O . TYR B 1 74 ? 2.186 25.375 8.289 1 92.19 74 TYR B O 1
ATOM 1545 N N . ILE B 1 75 ? 1.334 26.375 10.125 1 94.88 75 ILE B N 1
ATOM 1546 C CA . ILE B 1 75 ? -0.022 25.938 9.805 1 94.88 75 ILE B CA 1
ATOM 1547 C C . ILE B 1 75 ? -0.579 26.766 8.656 1 94.88 75 ILE B C 1
ATOM 1549 O O . ILE B 1 75 ? -0.393 27.984 8.617 1 94.88 75 ILE B O 1
ATOM 1553 N N . GLU B 1 76 ? -1.182 26.078 7.754 1 93.69 76 GLU B N 1
ATOM 1554 C CA . GLU B 1 76 ? -1.803 26.766 6.621 1 93.69 76 GLU B CA 1
ATOM 1555 C C . GLU B 1 76 ? -3.287 26.422 6.52 1 93.69 76 GLU B C 1
ATOM 1557 O O . GLU B 1 76 ? -3.695 25.297 6.828 1 93.69 76 GLU B O 1
ATOM 1562 N N . PRO B 1 77 ? -3.986 27.453 6.074 1 95.56 77 PRO B N 1
ATOM 1563 C CA . PRO B 1 77 ? -5.402 27.156 5.848 1 95.56 77 PRO B CA 1
ATOM 1564 C C . PRO B 1 77 ? -5.625 26.234 4.648 1 95.56 77 PRO B C 1
ATOM 1566 O O . PRO B 1 77 ? -5.074 26.484 3.572 1 95.56 77 PRO B O 1
ATOM 1569 N N . VAL B 1 78 ? -6.438 25.25 4.867 1 96.69 78 VAL B N 1
ATOM 1570 C CA . VAL B 1 78 ? -6.75 24.312 3.801 1 96.69 78 VAL B CA 1
ATOM 1571 C C . VAL B 1 78 ? -7.875 24.875 2.934 1 96.69 78 VAL B C 1
ATOM 1573 O O . VAL B 1 78 ? -8.898 25.328 3.449 1 96.69 78 VAL B O 1
ATOM 1576 N N . ASN B 1 79 ? -7.684 24.859 1.612 1 95.62 79 ASN B N 1
ATOM 1577 C CA . ASN B 1 79 ? -8.711 25.406 0.731 1 95.62 79 ASN B CA 1
ATOM 1578 C C . ASN B 1 79 ? -9.969 24.531 0.734 1 95.62 79 ASN B C 1
ATOM 1580 O O . ASN B 1 79 ? -9.906 23.344 1.052 1 95.62 79 ASN B O 1
ATOM 1584 N N . PRO B 1 80 ? -11.047 25.094 0.389 1 96.88 80 PRO B N 1
ATOM 1585 C CA . PRO B 1 80 ? -12.328 24.406 0.458 1 96.88 80 PRO B CA 1
ATOM 1586 C C . PRO B 1 80 ? -12.383 23.156 -0.429 1 96.88 80 PRO B C 1
ATOM 1588 O O . PRO B 1 80 ? -12.992 22.156 -0.06 1 96.88 80 PRO B O 1
ATOM 1591 N N . GLU B 1 81 ? -11.789 23.234 -1.506 1 97.25 81 GLU B N 1
ATOM 1592 C CA . GLU B 1 81 ? -11.781 22.094 -2.42 1 97.25 81 GLU B CA 1
ATOM 1593 C C . GLU B 1 81 ? -11.117 20.875 -1.786 1 97.25 81 GLU B C 1
ATOM 1595 O O . GLU B 1 81 ? -11.656 19.766 -1.835 1 97.25 81 GLU B O 1
ATOM 1600 N N . LEU B 1 82 ? -10.016 21.141 -1.234 1 97.38 82 LEU B N 1
ATOM 1601 C CA . LEU B 1 82 ? -9.273 20.078 -0.583 1 97.38 82 LEU B CA 1
ATOM 1602 C C . LEU B 1 82 ? -10.039 19.547 0.625 1 97.38 82 LEU B C 1
ATOM 1604 O O . LEU B 1 82 ? -10.109 18.328 0.836 1 97.38 82 LEU B O 1
ATOM 1608 N N . ARG B 1 83 ? -10.617 20.406 1.377 1 97.75 83 ARG B N 1
ATOM 1609 C CA . ARG B 1 83 ? -11.414 20 2.537 1 97.75 83 ARG B CA 1
ATOM 1610 C C . ARG B 1 83 ? -12.586 19.125 2.125 1 97.75 83 ARG B C 1
ATOM 1612 O O . ARG B 1 83 ? -12.859 18.109 2.764 1 97.75 83 ARG B O 1
ATOM 1619 N N . GLN B 1 84 ? -13.234 19.547 1.159 1 97.75 84 GLN B N 1
ATOM 1620 C CA . GLN B 1 84 ? -14.375 18.797 0.659 1 97.75 84 GLN B CA 1
ATOM 1621 C C . GLN B 1 84 ? -13.953 17.406 0.169 1 97.75 84 GLN B C 1
ATOM 1623 O O . GLN B 1 84 ? -14.648 16.422 0.408 1 97.75 84 GLN B O 1
ATOM 1628 N N . PHE B 1 85 ? -12.875 17.375 -0.527 1 98.12 85 PHE B N 1
ATOM 1629 C CA . PHE B 1 85 ? -12.352 16.109 -1.018 1 98.12 85 PHE B CA 1
ATOM 1630 C C . PHE B 1 85 ? -12.086 15.148 0.137 1 98.12 85 PHE B C 1
ATOM 1632 O O . PHE B 1 85 ? -12.531 14 0.118 1 98.12 85 PHE B O 1
ATOM 1639 N N . ILE B 1 86 ? -11.406 15.633 1.156 1 97.88 86 ILE B N 1
ATOM 1640 C CA . ILE B 1 86 ? -11.047 14.781 2.289 1 97.88 86 ILE B CA 1
ATOM 1641 C C . ILE B 1 86 ? -12.312 14.297 2.99 1 97.88 86 ILE B C 1
ATOM 1643 O O . ILE B 1 86 ? -12.43 13.117 3.332 1 97.88 86 ILE B O 1
ATOM 1647 N N . ARG B 1 87 ? -13.234 15.164 3.141 1 96.81 87 ARG B N 1
ATOM 1648 C CA . ARG B 1 87 ? -14.508 14.797 3.748 1 96.81 87 ARG B CA 1
ATOM 1649 C C . ARG B 1 87 ? -15.211 13.711 2.934 1 96.81 87 ARG B C 1
ATOM 1651 O O . ARG B 1 87 ? -15.812 12.797 3.498 1 96.81 87 ARG B O 1
ATOM 1658 N N . SER B 1 88 ? -15.078 13.789 1.652 1 97.31 88 SER B N 1
ATOM 1659 C CA . SER B 1 88 ? -15.75 12.844 0.766 1 97.31 88 SER B CA 1
ATOM 1660 C C . SER B 1 88 ? -15.148 11.453 0.886 1 97.31 88 SER B C 1
ATOM 1662 O O . SER B 1 88 ? -15.789 10.461 0.537 1 97.31 88 SER B O 1
ATOM 1664 N N . THR B 1 89 ? -13.953 11.422 1.315 1 95.81 89 THR B N 1
ATOM 1665 C CA . THR B 1 89 ? -13.336 10.125 1.543 1 95.81 89 THR B CA 1
ATOM 1666 C C . THR B 1 89 ? -13.867 9.484 2.82 1 95.81 89 THR B C 1
ATOM 1668 O O . THR B 1 89 ? -13.688 8.289 3.047 1 95.81 89 THR B O 1
ATOM 1671 N N . GLY B 1 90 ? -14.414 10.344 3.684 1 97.12 90 GLY B N 1
ATOM 1672 C CA . GLY B 1 90 ? -14.914 9.875 4.965 1 97.12 90 GLY B CA 1
ATOM 1673 C C . GLY B 1 90 ? -14 10.203 6.125 1 97.12 90 GLY B C 1
ATOM 1674 O O . GLY B 1 90 ? -14.289 9.859 7.273 1 97.12 90 GLY B O 1
ATOM 1675 N N . MET B 1 91 ? -12.961 10.906 5.859 1 97.94 91 MET B N 1
ATOM 1676 C CA . MET B 1 91 ? -11.992 11.219 6.906 1 97.94 91 MET B CA 1
ATOM 1677 C C . MET B 1 91 ? -12.25 12.609 7.488 1 97.94 91 MET B C 1
ATOM 1679 O O . MET B 1 91 ? -12.672 13.516 6.77 1 97.94 91 MET B O 1
ATOM 1683 N N . LYS B 1 92 ? -11.992 12.719 8.805 1 98 92 LYS B N 1
ATOM 1684 C CA . LYS B 1 92 ? -11.797 14.047 9.375 1 98 92 LYS B CA 1
ATOM 1685 C C . LYS B 1 92 ? -10.445 14.633 8.961 1 98 92 LYS B C 1
ATOM 1687 O O . LYS B 1 92 ? -9.57 13.906 8.484 1 98 92 LYS B O 1
ATOM 1692 N N . LEU B 1 93 ? -10.391 15.961 9.07 1 98.25 93 LEU B N 1
ATOM 1693 C CA . LEU B 1 93 ? -9.148 16.609 8.688 1 98.25 93 LEU B CA 1
ATOM 1694 C C . LEU B 1 93 ? -8.633 17.5 9.82 1 98.25 93 LEU B C 1
ATOM 1696 O O . LEU B 1 93 ? -9.391 18.297 10.383 1 98.25 93 LEU B O 1
ATOM 1700 N N . GLU B 1 94 ? -7.398 17.312 10.164 1 97.75 94 GLU B N 1
ATOM 1701 C CA . GLU B 1 94 ? -6.664 18.219 11.047 1 97.75 94 GLU B CA 1
ATOM 1702 C C . GLU B 1 94 ? -5.375 18.703 10.383 1 97.75 94 GLU B C 1
ATOM 1704 O O . GLU B 1 94 ? -4.477 17.906 10.102 1 97.75 94 GLU B O 1
ATOM 1709 N N . ALA B 1 95 ? -5.34 20 10.141 1 98 95 ALA B N 1
ATOM 1710 C CA . ALA B 1 95 ? -4.152 20.578 9.523 1 98 95 ALA B CA 1
ATOM 1711 C C . ALA B 1 95 ? -3.322 21.344 10.555 1 98 95 ALA B C 1
ATOM 1713 O O . ALA B 1 95 ? -3.816 22.281 11.188 1 98 95 ALA B O 1
ATOM 1714 N N . ILE B 1 96 ? -2.068 20.969 10.727 1 97.62 96 ILE B N 1
ATOM 1715 C CA . ILE B 1 96 ? -1.177 21.594 11.695 1 97.62 96 ILE B CA 1
ATOM 1716 C C . ILE B 1 96 ? 0.257 21.562 11.172 1 97.62 96 ILE B C 1
ATOM 1718 O O . ILE B 1 96 ? 0.493 21.234 10.008 1 97.62 96 ILE B O 1
ATOM 1722 N N . ASP B 1 97 ? 1.247 22.031 11.945 1 96.31 97 ASP B N 1
ATOM 1723 C CA . ASP B 1 97 ? 2.637 21.969 11.5 1 96.31 97 ASP B CA 1
ATOM 1724 C C . ASP B 1 97 ? 3.145 20.531 11.484 1 96.31 97 ASP B C 1
ATOM 1726 O O . ASP B 1 97 ? 2.676 19.688 12.258 1 96.31 97 ASP B O 1
ATOM 1730 N N . SER B 1 98 ? 4.082 20.188 10.695 1 96.88 98 SER B N 1
ATOM 1731 C CA . SER B 1 98 ? 4.496 18.828 10.414 1 96.88 98 SER B CA 1
ATOM 1732 C C . SER B 1 98 ? 5.078 18.156 11.664 1 96.88 98 SER B C 1
ATOM 1734 O O . SER B 1 98 ? 4.918 16.953 11.859 1 96.88 98 SER B O 1
ATOM 1736 N N . ARG B 1 99 ? 5.742 18.953 12.469 1 95.12 99 ARG B N 1
ATOM 1737 C CA . ARG B 1 99 ? 6.316 18.375 13.68 1 95.12 99 ARG B CA 1
ATOM 1738 C C . ARG B 1 99 ? 5.227 17.828 14.586 1 95.12 99 ARG B C 1
ATOM 1740 O O . ARG B 1 99 ? 5.297 16.672 15.023 1 95.12 99 ARG B O 1
ATOM 1747 N N . ASN B 1 100 ? 4.27 18.594 14.781 1 96.81 100 ASN B N 1
ATOM 1748 C CA . ASN B 1 100 ? 3.15 18.172 15.617 1 96.81 100 ASN B CA 1
ATOM 1749 C C . ASN B 1 100 ? 2.299 17.109 14.93 1 96.81 100 ASN B C 1
ATOM 1751 O O . ASN B 1 100 ? 1.75 16.219 15.586 1 96.81 100 ASN B O 1
ATOM 1755 N N . ALA B 1 101 ? 2.191 17.234 13.656 1 97.5 101 ALA B N 1
ATOM 1756 C CA . ALA B 1 101 ? 1.445 16.25 12.883 1 97.5 101 ALA B CA 1
ATOM 1757 C C . ALA B 1 101 ? 2.062 14.859 13.031 1 97.5 101 ALA B C 1
ATOM 1759 O O . ALA B 1 101 ? 1.354 13.883 13.281 1 97.5 101 ALA B O 1
ATOM 1760 N N . ALA B 1 102 ? 3.377 14.812 12.922 1 97.06 102 ALA B N 1
ATOM 1761 C CA . ALA B 1 102 ? 4.082 13.547 13.086 1 97.06 102 ALA B CA 1
ATOM 1762 C C . ALA B 1 102 ? 3.861 12.969 14.484 1 97.06 102 ALA B C 1
ATOM 1764 O O . ALA B 1 102 ? 3.584 11.781 14.633 1 97.06 102 ALA B O 1
ATOM 1765 N N . SER B 1 103 ? 3.914 13.836 15.422 1 96.81 103 SER B N 1
ATOM 1766 C CA . SER B 1 103 ? 3.707 13.422 16.812 1 96.81 103 SER B CA 1
ATOM 1767 C C . SER B 1 103 ? 2.293 12.891 17.016 1 96.81 103 SER B C 1
ATOM 1769 O O . SER B 1 103 ? 2.102 11.852 17.656 1 96.81 103 SER B O 1
ATOM 1771 N N . THR B 1 104 ? 1.379 13.648 16.516 1 97.12 104 THR B N 1
ATOM 1772 C CA . THR B 1 104 ? -0.018 13.25 16.641 1 97.12 104 THR B CA 1
ATOM 1773 C C . THR B 1 104 ? -0.263 11.906 15.961 1 97.12 104 THR B C 1
ATOM 1775 O O . THR B 1 104 ? -0.927 11.031 16.516 1 97.12 104 THR B O 1
ATOM 1778 N N . TYR B 1 105 ? 0.27 11.734 14.812 1 97.31 105 TYR B N 1
ATOM 1779 C CA . TYR B 1 105 ? 0.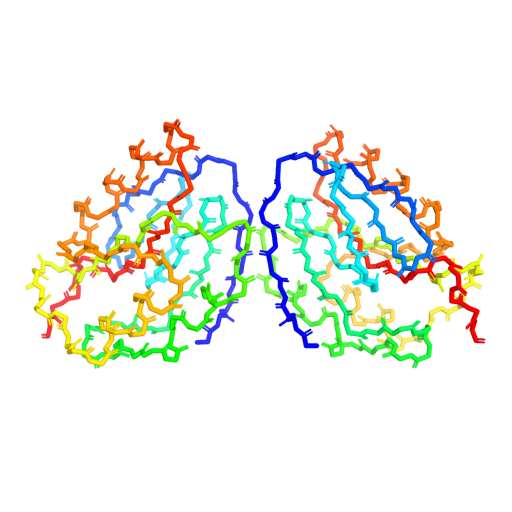174 10.461 14.109 1 97.31 105 TYR B CA 1
ATOM 1780 C C . TYR B 1 105 ? 0.742 9.328 14.953 1 97.31 105 TYR B C 1
ATOM 1782 O O . TYR B 1 105 ? 0.106 8.281 15.109 1 97.31 105 TYR B O 1
ATOM 1790 N N . ASN B 1 106 ? 1.953 9.555 15.516 1 96.88 106 ASN B N 1
ATOM 1791 C CA . ASN B 1 106 ? 2.596 8.539 16.344 1 96.88 106 ASN B CA 1
ATOM 1792 C C . ASN B 1 106 ? 1.691 8.094 17.484 1 96.88 106 ASN B C 1
ATOM 1794 O O . ASN B 1 106 ? 1.518 6.895 17.719 1 96.88 106 ASN B O 1
ATOM 1798 N N . ILE B 1 107 ? 1.131 9.008 18.125 1 96.56 107 ILE B N 1
ATOM 1799 C CA . ILE B 1 107 ? 0.321 8.758 19.312 1 96.56 107 ILE B CA 1
ATOM 1800 C C . ILE B 1 107 ? -0.928 7.965 18.938 1 96.56 107 ILE B C 1
ATOM 1802 O O . ILE B 1 107 ? -1.217 6.922 19.531 1 96.56 107 ILE B O 1
ATOM 1806 N N . LEU B 1 108 ? -1.683 8.422 17.969 1 95.94 108 LEU B N 1
ATOM 1807 C CA . LEU B 1 108 ? -2.936 7.797 17.547 1 95.94 108 LEU B CA 1
ATOM 1808 C C . LEU B 1 108 ? -2.688 6.402 16.984 1 95.94 108 LEU B C 1
ATOM 1810 O O . LEU B 1 108 ? -3.451 5.473 17.266 1 95.94 108 LEU B O 1
ATOM 1814 N N . ASN B 1 109 ? -1.624 6.309 16.203 1 94.12 109 ASN B N 1
ATOM 1815 C CA . ASN B 1 109 ? -1.281 5.012 15.633 1 94.12 109 ASN B CA 1
ATOM 1816 C C . ASN B 1 109 ? -0.935 3.996 16.719 1 94.12 109 ASN B C 1
ATOM 1818 O O . ASN B 1 109 ? -1.326 2.83 16.641 1 94.12 109 ASN B O 1
ATOM 1822 N N . GLU B 1 110 ? -0.233 4.383 17.672 1 92.25 110 GLU B N 1
ATOM 1823 C CA . GLU B 1 110 ? 0.143 3.52 18.797 1 92.25 110 GLU B CA 1
ATOM 1824 C C . GLU B 1 110 ? -1.085 3.061 19.578 1 92.25 110 GLU B C 1
ATOM 1826 O O . GLU B 1 110 ? -1.105 1.952 20.109 1 92.25 110 GLU B O 1
ATOM 1831 N N . GLU B 1 111 ? -2.055 3.84 19.578 1 93.31 111 GLU B N 1
ATOM 1832 C CA . GLU B 1 111 ? -3.299 3.516 20.281 1 93.31 111 GLU B CA 1
ATOM 1833 C C . GLU B 1 111 ? -4.113 2.492 19.484 1 93.31 111 GLU B C 1
ATOM 1835 O O . GLU B 1 111 ? -5.125 1.988 19.984 1 93.31 111 GLU B O 1
ATOM 1840 N N . GLY B 1 112 ? -3.732 2.256 18.297 1 89 112 GLY B N 1
ATOM 1841 C CA . GLY B 1 112 ? -4.414 1.272 17.469 1 89 112 GLY B CA 1
ATOM 1842 C C . GLY B 1 112 ? -5.523 1.867 16.625 1 89 112 GLY B C 1
ATOM 1843 O O . GLY B 1 112 ? -6.312 1.136 16.016 1 89 112 GLY B O 1
ATOM 1844 N N . ARG B 1 113 ? -5.59 3.182 16.625 1 92.19 113 ARG B N 1
ATOM 1845 C CA . ARG B 1 113 ? -6.566 3.84 15.766 1 92.19 113 ARG B CA 1
ATOM 1846 C C . ARG B 1 113 ? -6.109 3.826 14.312 1 92.19 113 ARG B C 1
ATOM 1848 O O . ARG B 1 113 ? -4.906 3.844 14.031 1 92.19 113 ARG B O 1
ATOM 1855 N N . ILE B 1 114 ? -7.066 3.787 13.383 1 91.56 114 ILE B N 1
ATOM 1856 C CA . ILE B 1 114 ? -6.715 3.887 11.969 1 91.56 114 ILE B CA 1
ATOM 1857 C C . ILE B 1 114 ? -6.543 5.352 11.578 1 91.56 114 ILE B C 1
ATOM 1859 O O . ILE B 1 114 ? -7.527 6.074 11.398 1 91.56 114 ILE B O 1
ATOM 1863 N N . VAL B 1 115 ? -5.328 5.711 11.469 1 96.12 115 VAL B N 1
ATOM 1864 C CA . VAL B 1 115 ? -5 7.113 11.234 1 96.12 115 VAL B CA 1
ATOM 1865 C C . VAL B 1 115 ? -4.133 7.246 9.984 1 96.12 115 VAL B C 1
ATOM 1867 O O . VAL B 1 115 ? -3.379 6.328 9.648 1 96.12 115 VAL B O 1
ATOM 1870 N N . ALA B 1 116 ? -4.301 8.359 9.266 1 97.44 116 ALA B N 1
ATOM 1871 C CA . ALA B 1 116 ? -3.453 8.719 8.125 1 97.44 116 ALA B CA 1
ATOM 1872 C C . ALA B 1 116 ? -2.752 10.055 8.359 1 97.44 116 ALA B C 1
ATOM 1874 O O . ALA B 1 116 ? -3.264 10.906 9.086 1 97.44 116 ALA B O 1
ATOM 1875 N N . ALA B 1 117 ? -1.621 10.188 7.766 1 97.94 117 ALA B N 1
ATOM 1876 C CA . ALA B 1 117 ? -0.902 11.453 7.812 1 97.94 117 ALA B CA 1
ATOM 1877 C C . ALA B 1 117 ? -0.302 11.797 6.453 1 97.94 117 ALA B C 1
ATOM 1879 O O . ALA B 1 117 ? 0.117 10.906 5.711 1 97.94 117 ALA B O 1
ATOM 1880 N N . ALA B 1 118 ? -0.343 12.984 6.082 1 98.12 118 ALA B N 1
ATOM 1881 C CA . ALA B 1 118 ? 0.377 13.586 4.961 1 98.12 118 ALA B CA 1
ATOM 1882 C C . ALA B 1 118 ? 1.311 14.695 5.438 1 98.12 118 ALA B C 1
ATOM 1884 O O . ALA B 1 118 ? 0.854 15.742 5.895 1 98.12 118 ALA B O 1
ATOM 1885 N N . LEU B 1 119 ? 2.625 14.477 5.289 1 97.69 119 LEU B N 1
ATOM 1886 C CA . LEU B 1 119 ? 3.576 15.305 6.016 1 97.69 119 LEU B CA 1
ATOM 1887 C C . LEU B 1 119 ? 4.547 15.992 5.059 1 97.69 119 LEU B C 1
ATOM 1889 O O . LEU B 1 119 ? 5.32 15.32 4.371 1 97.69 119 LEU B O 1
ATOM 1893 N N . LEU B 1 120 ? 4.512 17.281 5.012 1 97.12 120 LEU B N 1
ATOM 1894 C CA . LEU B 1 120 ? 5.562 18.062 4.363 1 97.12 120 LEU B CA 1
ATOM 1895 C C . LEU B 1 120 ? 6.773 18.203 5.277 1 97.12 120 LEU B C 1
ATOM 1897 O O . LEU B 1 120 ? 6.629 18.281 6.5 1 97.12 120 LEU B O 1
ATOM 1901 N N . PRO B 1 121 ? 7.973 18.203 4.652 1 95.25 121 PRO B N 1
ATOM 1902 C CA . PRO B 1 121 ? 9.125 18.422 5.527 1 95.25 121 PRO B CA 1
ATOM 1903 C C . PRO B 1 121 ? 9.039 19.75 6.289 1 95.25 121 PRO B C 1
ATOM 1905 O O . PRO B 1 121 ? 8.508 20.734 5.766 1 95.25 121 PRO B O 1
ATOM 1908 N N . TYR B 1 122 ? 9.5 19.719 7.523 1 86.94 122 TYR B N 1
ATOM 1909 C CA . TYR B 1 122 ? 9.406 20.875 8.414 1 86.94 122 TYR B CA 1
ATOM 1910 C C . TYR B 1 122 ? 10.203 22.047 7.875 1 86.94 122 TYR B C 1
ATOM 1912 O O . TYR B 1 122 ? 9.828 23.203 8.078 1 86.94 122 TYR B O 1
ATOM 1920 N N . GLY B 1 123 ? 11.32 21.781 7.191 1 80.06 123 GLY B N 1
ATOM 1921 C CA . GLY B 1 123 ? 12.141 22.859 6.656 1 80.06 123 GLY B CA 1
ATOM 1922 C C . GLY B 1 123 ? 11.5 23.578 5.484 1 80.06 123 GLY B C 1
ATOM 1923 O O . GLY B 1 123 ? 12.031 24.578 4.988 1 80.06 123 GLY B O 1
ATOM 1924 N N . VAL B 1 124 ? 10.406 23.094 5.035 1 67.69 124 VAL B N 1
ATOM 1925 C CA . VAL B 1 124 ? 9.766 23.672 3.854 1 67.69 124 VAL B CA 1
ATOM 1926 C C . VAL B 1 124 ? 8.875 24.828 4.266 1 67.69 124 VAL B C 1
ATOM 1928 O O . VAL B 1 124 ? 8.148 24.75 5.258 1 67.69 124 VAL B O 1
ATOM 1931 N N . SER B 1 125 ? 9.453 26.016 3.971 1 60.31 125 SER B N 1
ATOM 1932 C CA . SER B 1 125 ? 8.641 27.219 4.145 1 60.31 125 SER B CA 1
ATOM 1933 C C . SER B 1 125 ? 7.668 27.391 2.984 1 60.31 125 SER B C 1
ATOM 1935 O O . SER B 1 125 ? 7.945 26.953 1.864 1 60.31 125 SER B O 1
ATOM 1937 N N . SER B 1 126 ? 6.281 27.812 3.305 1 50.5 126 SER B N 1
ATOM 1938 C CA . SER B 1 126 ? 5.277 28.109 2.287 1 50.5 126 SER B CA 1
ATOM 1939 C C . SER B 1 126 ? 5.859 28.984 1.178 1 50.5 126 SER B C 1
ATOM 1941 O O . SER B 1 126 ? 6.785 29.766 1.415 1 50.5 126 SER B O 1
#

Sequence (252 aa):
MIKSISLTMSPRISFASKGFTVNGVQYEGSLLCIGNLLLSWTPKKFSEITPNCLSIFQLVRPIPEILILGCGRYIEPVNPELRQFIRSTGMKLEAIDSRNAASTYNILNEEGRIVAAALLPYGVSSMIKSISLTMSPRISFASKGFTVNGVQYEGSLLCIGNLLLSWTPKKFSEITPNCLSIFQLVRPIPEILILGCGRYIEPVNPELRQFIRSTGMKLEAIDSRNAASTYNILNEEGRIVAAALLPYGVSS

Organism: Citrus sinensis (NCBI:txid2711)

Foldseek 3Di:
DWPDKDAADLWQWAADDQGIATPRRDDHWKWKDWLRIITHFDDQAQVPDDLVSVVVQLVDPPRAAAEEEAHAQFWDDDDPRNCVSCVVSVYHYDTGHQRVSSVVCSVCSVVVGGYMYIHHHNPDDD/DWPDKDAADLWQWAADDQGIATPRRDDHWKWKDWLRIITHFDDQAQVPDDLVSVVVQLVDPPRAAAEEEAHAQFWDDDDPRNCVSCVVSVYHYHTGHQRVSSVVCSVCSVVVGGYMYIHHHNPDDD